Protein AF-A0A9D1AA38-F1 (afdb_monomer)

InterPro domains:
  IPR004013 PHP domain [PF02811] (18-102)
  IPR016195 Polymerase/histidinol phosphatase-like [SSF89550] (1-226)

Solvent-accessible surface area (backbone atoms only — not comparable to full-atom values): 13319 Å² total; per-residue (Å²): 63,35,29,26,63,27,26,37,67,50,76,46,52,88,44,82,79,50,70,70,50,30,50,53,39,51,51,39,35,42,74,54,64,37,42,30,36,22,40,29,41,49,62,61,23,51,58,54,66,55,55,53,54,51,52,60,74,67,32,48,81,43,82,43,22,40,30,38,89,89,60,37,32,35,36,32,30,28,27,37,68,31,55,62,30,42,38,35,32,37,38,28,38,60,67,56,40,50,50,52,44,59,74,42,55,90,32,53,50,92,96,43,35,48,44,60,79,60,47,48,62,60,51,69,75,47,95,49,48,36,27,36,34,44,43,80,43,90,76,28,39,54,84,73,47,58,66,78,56,56,61,63,41,59,30,36,35,51,30,29,56,54,37,39,75,39,47,67,64,45,49,54,54,51,52,49,51,20,62,76,62,74,28,41,70,45,18,11,26,68,30,45,40,52,64,20,47,56,27,18,22,25,36,28,88,58,81,72,45,39,68,72,60,47,48,53,38,45,75,69,59,54,58,44,72,49,68,41,94,56,18,42,58,26,42,52,47,24,53,51,49,53,52,51,41,52,48,35,41,76,75,74,43,67,45,56,55,73,72,77,102

Secondary structure (DSSP, 8-state):
-EEEEEE-SSS-TTSPP-HHHHHHHHHHHHHTT-SEEEE--BTTSTTHHHHHHHHHHHSEEETTEEE-TT--EEEEEEEEE-TTSSEEEEEE-HHHHHHHHHHTGGG-STT-PPPHHHHHHHHTTTT-EEEEESTT-TT--GGGS-HHHHTT-SEEEEEHHHHHH-HHHHHHHHHHHHHHHT--EEEE--BSSGGGTTSEEEEESS---SHHHHHHHHHTT-EEEEE-TTHHHHHHHHHHHHHHHHHHHHTT--HHHHHH-

Organism: NCBI:txid2840727

Mean predicted aligned error: 2.47 Å

Structure (mmCIF, N/CA/C/O backbone):
data_AF-A0A9D1AA38-F1
#
_entry.id   AF-A0A9D1AA38-F1
#
loop_
_atom_site.group_PDB
_atom_site.id
_atom_site.type_symbol
_atom_site.label_atom_id
_atom_site.label_alt_id
_atom_site.label_comp_id
_atom_site.label_asym_id
_atom_site.label_entity_id
_atom_site.label_seq_id
_atom_site.pdbx_PDB_ins_code
_atom_site.Cartn_x
_atom_site.Cartn_y
_atom_site.Cartn_z
_atom_site.occupancy
_atom_site.B_iso_or_equiv
_atom_site.auth_seq_id
_atom_site.auth_comp_id
_atom_site.auth_asym_id
_atom_site.auth_atom_id
_atom_site.pdbx_PDB_model_num
ATOM 1 N N . MET A 1 1 ? -0.734 9.941 14.296 1.00 97.75 1 MET A N 1
ATOM 2 C CA . MET A 1 1 ? -0.117 9.107 13.251 1.00 97.75 1 MET A CA 1
ATOM 3 C C . MET A 1 1 ? -0.957 9.174 11.990 1.00 97.75 1 MET A C 1
ATOM 5 O O . MET A 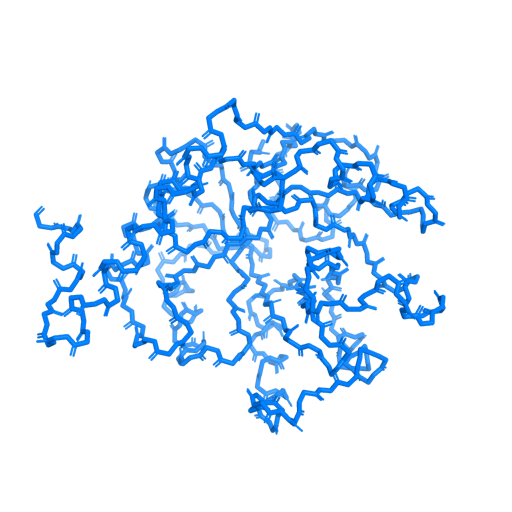1 1 ? -2.061 8.640 11.972 1.00 97.75 1 MET A O 1
ATOM 9 N N . LYS A 1 2 ? -0.450 9.843 10.958 1.00 98.75 2 LYS A N 1
ATOM 10 C CA . LYS A 1 2 ? -1.012 9.856 9.605 1.00 98.75 2 LYS A CA 1
ATOM 11 C C . LYS A 1 2 ? -0.457 8.671 8.823 1.00 98.75 2 LYS A C 1
ATOM 13 O O . LYS A 1 2 ? 0.746 8.617 8.573 1.00 98.75 2 LYS A O 1
ATOM 18 N N . LEU A 1 3 ? -1.330 7.728 8.497 1.00 98.81 3 LEU A N 1
ATOM 19 C CA . LEU A 1 3 ? -1.004 6.468 7.844 1.00 98.81 3 LEU A CA 1
ATOM 20 C C . LEU A 1 3 ? -1.715 6.373 6.494 1.00 98.81 3 LEU A C 1
ATOM 22 O O . LEU A 1 3 ? -2.939 6.483 6.423 1.00 98.81 3 LEU A O 1
ATOM 26 N N . ASP A 1 4 ? -0.947 6.131 5.439 1.00 98.81 4 ASP A N 1
ATOM 27 C CA . ASP A 1 4 ? -1.470 5.743 4.131 1.00 98.81 4 ASP A CA 1
ATOM 28 C C . ASP A 1 4 ? -1.529 4.210 4.030 1.00 98.81 4 ASP A C 1
ATOM 30 O O . ASP A 1 4 ? -0.496 3.546 4.084 1.00 98.81 4 ASP A O 1
ATOM 34 N N . PHE A 1 5 ? -2.730 3.636 3.930 1.00 98.75 5 PHE A N 1
ATOM 35 C CA . PHE A 1 5 ? -2.939 2.183 4.008 1.00 98.75 5 PHE A CA 1
ATOM 36 C C . PHE A 1 5 ? -2.658 1.408 2.720 1.00 98.75 5 PHE A C 1
ATOM 38 O O . PHE A 1 5 ? -2.685 0.177 2.746 1.00 98.75 5 PHE A O 1
ATOM 45 N N . HIS A 1 6 ? -2.411 2.094 1.608 1.00 98.81 6 HIS A N 1
ATOM 46 C CA . HIS A 1 6 ? -2.245 1.436 0.321 1.00 98.81 6 HIS A CA 1
ATOM 47 C C . HIS A 1 6 ? -1.206 2.193 -0.496 1.00 98.81 6 HIS A C 1
ATOM 49 O O . HIS A 1 6 ? -1.496 3.236 -1.076 1.00 98.81 6 HIS A O 1
ATOM 55 N N . THR A 1 7 ? 0.017 1.675 -0.552 1.00 98.69 7 THR A N 1
ATOM 56 C CA . THR A 1 7 ? 1.115 2.316 -1.283 1.00 98.69 7 THR A CA 1
ATOM 57 C C . THR A 1 7 ? 2.013 1.288 -1.954 1.00 98.69 7 THR A C 1
ATOM 59 O O . THR A 1 7 ? 2.065 0.129 -1.545 1.00 98.69 7 THR A O 1
ATOM 62 N N . HIS A 1 8 ? 2.755 1.734 -2.962 1.00 98.56 8 HIS A N 1
ATOM 63 C CA . HIS A 1 8 ? 3.742 0.936 -3.683 1.00 98.56 8 HIS A CA 1
ATOM 64 C C . HIS A 1 8 ? 5.095 1.649 -3.632 1.00 98.56 8 HIS A C 1
ATOM 66 O O . HIS A 1 8 ? 5.166 2.865 -3.782 1.00 98.56 8 HIS A O 1
ATOM 72 N N . GLY A 1 9 ? 6.166 0.896 -3.410 1.00 97.12 9 GLY A N 1
ATOM 73 C CA . GLY A 1 9 ? 7.562 1.33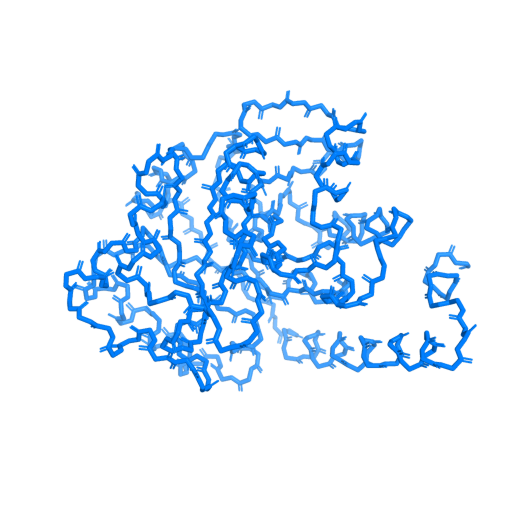5 -3.402 1.00 97.12 9 GLY A CA 1
ATOM 74 C C . GLY A 1 9 ? 8.208 1.329 -4.790 1.00 97.12 9 GLY A C 1
ATOM 75 O O . GLY A 1 9 ? 9.282 1.906 -4.972 1.00 97.12 9 GLY A O 1
ATOM 76 N N . LYS A 1 10 ? 7.566 0.703 -5.783 1.00 97.56 10 LYS A N 1
ATOM 77 C CA . LYS A 1 10 ? 8.003 0.654 -7.180 1.00 97.56 10 LYS A CA 1
ATOM 78 C C . LYS A 1 10 ? 7.104 1.479 -8.096 1.00 97.56 10 LYS A C 1
ATOM 80 O O . LYS A 1 10 ? 5.883 1.502 -7.971 1.00 97.56 10 LYS A O 1
ATOM 85 N N . LEU A 1 11 ? 7.708 2.059 -9.134 1.00 96.62 11 LEU A N 1
ATOM 86 C CA . LEU A 1 11 ? 6.975 2.815 -10.153 1.00 96.62 11 LEU A CA 1
ATOM 87 C C . LEU A 1 11 ? 5.953 1.938 -10.908 1.00 96.62 11 LEU A C 1
ATOM 89 O O . LEU A 1 11 ? 4.858 2.396 -11.250 1.00 96.62 11 LEU A O 1
ATOM 93 N N . ALA A 1 12 ? 6.295 0.677 -11.200 1.00 95.56 12 ALA A N 1
ATOM 94 C CA . ALA A 1 12 ? 5.400 -0.281 -11.850 1.00 95.56 12 ALA A CA 1
ATOM 95 C C . ALA A 1 12 ? 5.819 -1.744 -11.619 1.00 95.56 12 ALA A C 1
ATOM 97 O O . ALA A 1 12 ? 7.010 -2.041 -11.519 1.00 95.56 12 ALA A O 1
ATOM 98 N N . LYS A 1 13 ? 4.838 -2.666 -11.673 1.00 93.06 13 LYS A N 1
ATOM 99 C CA . LYS A 1 13 ? 5.021 -4.116 -11.445 1.00 93.06 13 LYS A CA 1
ATOM 100 C C . LYS A 1 13 ? 6.203 -4.725 -12.220 1.00 93.06 13 LYS A C 1
ATOM 102 O O . LYS A 1 13 ? 6.988 -5.493 -11.671 1.00 93.06 13 LYS A O 1
ATOM 107 N N . LYS A 1 14 ? 6.325 -4.389 -13.510 1.00 94.19 14 LYS A N 1
ATOM 108 C CA . LYS A 1 14 ? 7.289 -4.996 -14.450 1.00 94.19 14 LYS A CA 1
ATOM 109 C C . LYS A 1 14 ? 8.593 -4.206 -14.631 1.00 94.19 14 LYS A C 1
ATOM 111 O O . LYS A 1 14 ? 9.404 -4.593 -15.462 1.00 94.19 14 LYS A O 1
ATOM 116 N N . LEU A 1 15 ? 8.800 -3.121 -13.883 1.00 95.44 15 LEU A N 1
ATOM 117 C CA . LEU A 1 15 ? 10.101 -2.450 -13.853 1.00 95.44 15 LEU A CA 1
ATOM 118 C C . LEU A 1 15 ? 11.030 -3.143 -12.846 1.00 95.44 15 LEU A C 1
ATOM 120 O O . LEU A 1 15 ? 10.525 -3.659 -11.838 1.00 95.44 15 LEU A O 1
ATOM 124 N N . PRO A 1 16 ? 12.355 -3.156 -13.087 1.00 95.88 16 PRO A N 1
ATOM 125 C CA . PRO A 1 16 ? 13.325 -3.587 -12.090 1.00 95.88 16 PRO A CA 1
ATOM 126 C C . PRO A 1 16 ? 13.193 -2.783 -10.795 1.00 95.88 16 PRO A C 1
ATOM 128 O O . PRO A 1 16 ? 12.772 -1.622 -10.803 1.00 95.88 16 PRO A O 1
ATOM 131 N N . PHE A 1 17 ? 13.540 -3.403 -9.674 1.00 97.62 17 PHE A N 1
ATOM 132 C CA . PHE A 1 17 ? 13.643 -2.703 -8.403 1.00 97.62 17 PHE A CA 1
ATOM 133 C C . PHE A 1 17 ? 14.780 -1.667 -8.453 1.00 97.62 17 PHE A C 1
ATOM 135 O O . PHE A 1 17 ? 15.855 -1.933 -8.988 1.00 97.62 17 PHE A O 1
ATOM 142 N N . SER A 1 18 ? 14.524 -0.477 -7.907 1.00 97.62 18 SER A N 1
ATOM 143 C CA . SER A 1 18 ? 15.493 0.609 -7.793 1.00 97.62 18 SER A CA 1
ATOM 144 C C . SER A 1 18 ? 15.454 1.162 -6.375 1.00 97.62 18 SER A C 1
ATOM 146 O O . SER A 1 18 ? 14.488 1.818 -5.988 1.00 97.62 18 SER A O 1
ATOM 148 N N . GLU A 1 19 ? 16.528 0.918 -5.628 1.00 97.69 19 GLU A N 1
ATOM 149 C CA . GLU A 1 19 ? 16.714 1.423 -4.265 1.00 97.69 19 GLU A CA 1
ATOM 150 C C . GLU A 1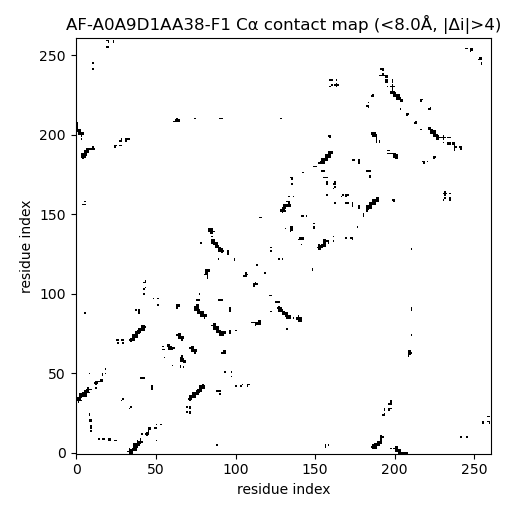 19 ? 16.582 2.950 -4.215 1.00 97.69 19 GLU A C 1
ATOM 152 O O . GLU A 1 19 ? 15.787 3.480 -3.447 1.00 97.69 19 GLU A O 1
ATOM 157 N N . ALA A 1 20 ? 17.279 3.656 -5.114 1.00 97.50 20 ALA A N 1
ATOM 158 C CA . ALA A 1 20 ? 17.251 5.116 -5.193 1.00 97.50 20 ALA A CA 1
ATOM 159 C C . ALA A 1 20 ? 15.843 5.675 -5.459 1.00 97.50 20 ALA A C 1
ATOM 161 O O . ALA A 1 20 ? 15.473 6.707 -4.902 1.00 97.50 20 ALA A O 1
ATOM 162 N N . TYR A 1 21 ? 15.041 4.993 -6.284 1.00 97.75 21 TYR A N 1
ATOM 163 C CA . TYR A 1 21 ? 13.658 5.395 -6.522 1.00 97.75 21 TYR A CA 1
ATOM 164 C C . TYR A 1 21 ? 12.790 5.223 -5.273 1.00 97.75 21 TYR A C 1
ATOM 166 O O . TYR A 1 21 ? 12.047 6.137 -4.924 1.00 97.75 21 TYR A O 1
ATOM 174 N N . THR A 1 22 ? 12.871 4.067 -4.609 1.00 97.94 22 THR A N 1
ATOM 175 C CA . THR A 1 22 ? 12.099 3.792 -3.389 1.00 97.94 22 THR A CA 1
ATOM 176 C C . THR A 1 22 ? 12.491 4.739 -2.258 1.00 97.94 22 THR A C 1
ATOM 178 O O . THR A 1 22 ? 11.614 5.264 -1.577 1.00 97.94 22 THR A O 1
ATOM 181 N N . ASP A 1 23 ? 13.782 5.024 -2.108 1.00 97.94 23 ASP A N 1
ATOM 182 C CA . ASP A 1 23 ? 14.293 5.988 -1.134 1.00 97.94 23 ASP A CA 1
ATOM 183 C C . ASP A 1 23 ? 13.730 7.378 -1.369 1.00 97.94 23 ASP A C 1
ATOM 185 O O . ASP A 1 23 ? 13.120 7.961 -0.475 1.00 97.94 23 ASP A O 1
ATOM 189 N N . TRP A 1 24 ? 13.874 7.882 -2.595 1.00 97.88 24 TRP A N 1
ATOM 190 C CA . TRP A 1 24 ? 13.299 9.162 -2.983 1.00 97.88 24 TRP A CA 1
ATOM 191 C C . TRP A 1 24 ? 11.789 9.193 -2.722 1.00 97.88 24 TRP A C 1
ATOM 193 O O . TRP A 1 24 ? 11.282 10.138 -2.123 1.00 97.88 24 TRP A O 1
ATOM 203 N N . LEU A 1 25 ? 11.070 8.137 -3.108 1.00 98.19 25 LEU A N 1
ATOM 204 C CA . LEU A 1 25 ? 9.625 8.049 -2.946 1.00 98.19 25 LEU A CA 1
ATOM 205 C C . LEU A 1 25 ? 9.209 8.128 -1.466 1.00 98.19 25 LEU A C 1
ATOM 207 O O . LEU A 1 25 ? 8.263 8.837 -1.128 1.00 98.19 25 LEU A O 1
ATOM 211 N N . PHE A 1 26 ? 9.923 7.440 -0.577 1.00 98.38 26 PHE A N 1
ATOM 212 C CA . PHE A 1 26 ? 9.628 7.430 0.856 1.00 98.38 26 PHE A CA 1
ATOM 213 C C . PHE A 1 26 ? 10.029 8.735 1.555 1.00 98.38 26 PHE A C 1
ATOM 215 O O . PHE A 1 26 ? 9.302 9.202 2.436 1.00 98.38 26 PHE A O 1
ATOM 222 N N . GLU A 1 27 ? 11.097 9.398 1.114 1.00 97.88 27 GLU A N 1
ATOM 223 C CA . GLU A 1 27 ? 11.395 10.762 1.563 1.00 97.88 27 GLU A CA 1
ATOM 224 C C . GLU A 1 27 ? 10.281 11.741 1.168 1.00 97.88 27 GLU A C 1
ATOM 226 O O . GLU A 1 27 ? 9.856 12.568 1.979 1.00 97.88 27 GLU A O 1
ATOM 231 N N . GLU A 1 28 ? 9.735 11.620 -0.044 1.00 98.19 28 GLU A N 1
ATOM 232 C CA . GLU A 1 28 ? 8.590 12.431 -0.463 1.00 98.19 28 GLU A CA 1
ATOM 233 C C . GLU A 1 28 ? 7.318 12.112 0.337 1.00 98.19 28 GLU A C 1
ATOM 235 O O . GLU A 1 28 ? 6.571 13.030 0.679 1.00 98.19 28 GLU A O 1
ATOM 240 N N . ALA A 1 29 ? 7.093 10.852 0.730 1.00 98.44 29 ALA A N 1
ATOM 241 C CA . ALA A 1 29 ? 6.002 10.493 1.641 1.00 98.44 29 ALA A CA 1
ATOM 242 C C . ALA A 1 29 ? 6.122 11.238 2.983 1.00 98.44 29 ALA A C 1
ATOM 244 O O . ALA A 1 29 ? 5.136 11.780 3.497 1.00 98.44 29 ALA A O 1
ATOM 245 N N . LYS A 1 30 ? 7.342 11.328 3.531 1.00 98.06 30 LYS A N 1
ATOM 246 C CA . LYS A 1 30 ? 7.606 12.066 4.772 1.00 98.06 30 LYS A CA 1
ATOM 247 C C . LYS A 1 30 ? 7.397 13.571 4.593 1.00 98.06 30 LYS A C 1
ATOM 249 O O . LYS A 1 30 ? 6.758 14.199 5.439 1.00 98.06 30 LYS A O 1
ATOM 254 N N . LYS A 1 31 ? 7.853 14.150 3.475 1.00 97.38 31 LYS A N 1
ATOM 255 C CA . LYS A 1 31 ? 7.624 15.570 3.125 1.00 97.38 31 LYS A CA 1
ATOM 256 C C . LYS A 1 31 ? 6.146 15.898 2.906 1.00 97.38 31 LYS A C 1
ATOM 258 O O . LYS A 1 31 ? 5.718 16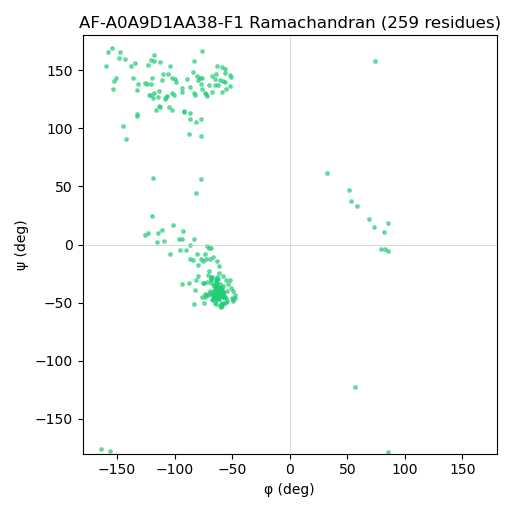.996 3.254 1.00 97.38 31 LYS A O 1
ATOM 263 N N . ALA A 1 32 ? 5.356 14.945 2.411 1.00 97.06 32 ALA A N 1
ATOM 264 C CA . ALA A 1 32 ? 3.899 15.051 2.323 1.00 97.06 32 ALA A CA 1
ATOM 265 C C . ALA A 1 32 ? 3.203 15.000 3.702 1.00 97.06 32 ALA A C 1
ATOM 267 O O . ALA A 1 32 ? 1.985 15.155 3.798 1.00 97.06 32 ALA A O 1
ATOM 268 N N . GLY A 1 33 ? 3.966 14.816 4.786 1.00 97.81 33 GLY A N 1
ATOM 269 C CA . GLY A 1 33 ? 3.479 14.845 6.160 1.00 97.81 33 GLY A CA 1
ATOM 270 C C . GLY A 1 33 ? 2.913 13.515 6.648 1.00 97.81 33 GLY A C 1
ATOM 271 O O . GLY A 1 33 ? 2.160 13.522 7.623 1.00 97.81 33 GLY A O 1
ATOM 272 N N . LEU A 1 34 ? 3.231 12.395 5.989 1.00 98.62 34 LEU A N 1
ATOM 273 C CA . LEU A 1 34 ? 2.882 11.065 6.483 1.00 98.62 34 LEU A CA 1
ATOM 274 C C . LEU A 1 34 ? 3.828 10.643 7.613 1.00 98.62 34 LEU A C 1
ATOM 276 O O . LEU A 1 34 ? 5.043 10.834 7.553 1.00 98.62 34 LEU A O 1
ATOM 280 N N . ASP A 1 35 ? 3.264 10.030 8.649 1.00 98.75 35 ASP A N 1
ATOM 281 C CA . ASP A 1 35 ? 4.041 9.405 9.720 1.00 98.75 35 ASP A CA 1
ATOM 282 C C . ASP A 1 35 ? 4.389 7.958 9.366 1.00 98.75 35 ASP A C 1
ATOM 284 O O . ASP A 1 35 ? 5.451 7.456 9.742 1.00 98.75 35 ASP A O 1
ATOM 288 N N . ALA A 1 36 ? 3.485 7.296 8.642 1.00 98.81 36 ALA A N 1
ATOM 289 C CA . ALA A 1 36 ? 3.602 5.903 8.267 1.00 98.81 36 ALA A CA 1
ATOM 290 C C . ALA A 1 36 ? 2.948 5.610 6.906 1.00 98.81 36 ALA A C 1
ATOM 292 O O . ALA A 1 36 ? 2.071 6.347 6.450 1.00 98.81 36 ALA A O 1
ATOM 293 N N . LEU A 1 37 ? 3.335 4.493 6.295 1.00 98.75 37 LEU A N 1
ATOM 294 C CA . LEU A 1 37 ? 2.658 3.896 5.145 1.00 98.75 37 LEU A CA 1
ATOM 295 C C . LEU A 1 37 ? 2.564 2.372 5.289 1.00 98.75 37 LEU A C 1
ATOM 297 O O . LEU A 1 37 ? 3.394 1.751 5.956 1.00 98.75 37 LEU A O 1
ATOM 301 N N . CYS A 1 38 ? 1.560 1.771 4.662 1.00 98.88 38 CYS A N 1
ATOM 302 C CA . CYS A 1 38 ? 1.531 0.346 4.365 1.00 98.88 38 CYS A CA 1
ATOM 303 C C . CYS A 1 38 ? 2.119 0.149 2.970 1.00 98.88 38 CYS A C 1
ATOM 305 O O . CYS A 1 38 ? 1.544 0.607 1.979 1.00 98.88 38 CYS A O 1
ATOM 307 N N . LEU A 1 39 ? 3.266 -0.521 2.892 1.00 98.81 39 LEU A N 1
ATOM 308 C CA . LEU A 1 39 ? 3.849 -0.926 1.622 1.00 98.81 39 LEU A CA 1
ATOM 309 C C . LEU A 1 39 ? 3.153 -2.209 1.181 1.00 98.81 39 LEU A C 1
ATOM 311 O O . LEU A 1 39 ? 3.403 -3.261 1.760 1.00 98.81 39 LEU A O 1
ATOM 315 N N . THR A 1 40 ? 2.272 -2.104 0.195 1.00 98.69 40 THR A N 1
ATOM 316 C CA . THR A 1 40 ? 1.414 -3.181 -0.308 1.00 98.69 40 THR A CA 1
ATOM 317 C C . THR A 1 40 ? 1.735 -3.451 -1.769 1.00 98.69 40 THR A C 1
ATOM 319 O O . THR A 1 40 ? 0.869 -3.344 -2.632 1.00 98.69 40 THR A O 1
ATOM 322 N N . GLU A 1 41 ? 2.999 -3.773 -2.049 1.00 98.50 41 GLU A N 1
ATOM 323 C CA . GLU A 1 41 ? 3.434 -4.114 -3.403 1.00 98.50 41 GLU A CA 1
ATOM 324 C C . GLU A 1 41 ? 2.553 -5.207 -4.007 1.00 98.50 41 GLU A C 1
ATOM 326 O O . GLU A 1 41 ? 2.110 -6.139 -3.326 1.00 98.50 41 GLU A O 1
ATOM 331 N N . HIS A 1 42 ? 2.343 -5.124 -5.317 1.00 98.44 42 HIS A N 1
ATOM 332 C CA . HIS A 1 42 ? 1.641 -6.175 -6.032 1.00 98.44 42 HIS A CA 1
ATOM 333 C C . HIS A 1 42 ? 2.371 -7.515 -5.881 1.00 98.44 42 HIS A C 1
ATOM 335 O O . HIS A 1 42 ? 3.569 -7.604 -6.153 1.00 98.44 42 HIS A O 1
ATOM 341 N N . PHE A 1 43 ? 1.650 -8.582 -5.536 1.00 98.38 43 PHE A N 1
ATOM 342 C CA . PHE A 1 43 ? 2.245 -9.894 -5.260 1.00 98.38 43 PHE A CA 1
ATOM 343 C C . PHE A 1 43 ? 3.062 -10.458 -6.440 1.00 98.38 43 PHE A C 1
ATOM 345 O O . PHE A 1 43 ? 4.021 -11.201 -6.242 1.00 98.38 43 PHE A O 1
ATOM 352 N N . ASN A 1 44 ? 2.715 -10.064 -7.669 1.00 97.81 44 ASN A N 1
ATOM 353 C CA . ASN A 1 44 ? 3.366 -10.445 -8.923 1.00 97.81 44 ASN A CA 1
ATOM 354 C C . ASN A 1 44 ? 4.313 -9.370 -9.496 1.00 97.81 44 ASN A C 1
ATOM 356 O O . ASN A 1 44 ? 4.671 -9.411 -10.681 1.00 97.81 44 ASN A O 1
ATOM 360 N N . THR A 1 45 ? 4.713 -8.388 -8.682 1.00 97.75 45 THR A N 1
ATOM 361 C CA . THR A 1 45 ? 5.772 -7.433 -9.031 1.00 97.75 45 THR A CA 1
ATOM 362 C C . THR A 1 45 ? 7.106 -8.173 -9.174 1.00 97.75 45 THR A C 1
ATOM 364 O O . THR A 1 45 ? 7.408 -9.105 -8.425 1.00 97.75 45 THR A O 1
ATOM 367 N N . LEU A 1 46 ? 7.930 -7.765 -10.141 1.00 97.00 46 LEU A N 1
ATOM 368 C CA . LEU A 1 46 ? 9.299 -8.273 -10.235 1.00 97.00 46 LEU A CA 1
ATOM 369 C C . LEU A 1 46 ? 10.060 -7.918 -8.959 1.00 97.00 46 LEU A C 1
ATOM 371 O O . LEU A 1 46 ? 9.913 -6.802 -8.464 1.00 97.00 46 LEU A O 1
ATOM 375 N N . GLN A 1 47 ? 10.911 -8.822 -8.475 1.00 98.19 47 GLN A N 1
ATOM 376 C CA . GLN A 1 47 ? 11.802 -8.532 -7.346 1.00 98.19 47 GLN A CA 1
ATOM 377 C C . GLN A 1 47 ? 11.054 -8.115 -6.063 1.00 98.19 47 GLN A C 1
ATOM 379 O O . GLN A 1 47 ? 11.560 -7.307 -5.291 1.00 98.19 47 GLN A O 1
ATOM 384 N N . PHE A 1 48 ? 9.850 -8.663 -5.831 1.00 98.62 48 PHE A N 1
ATOM 385 C CA . PHE A 1 48 ? 9.061 -8.419 -4.612 1.00 98.62 48 PHE A CA 1
ATOM 386 C C . PHE A 1 48 ? 9.905 -8.605 -3.342 1.00 98.62 48 PHE A C 1
ATOM 388 O O . PHE A 1 48 ? 9.933 -7.744 -2.467 1.00 98.62 48 PHE A O 1
ATOM 395 N N . GLU A 1 49 ? 10.638 -9.718 -3.268 1.00 98.12 49 GLU A N 1
ATOM 396 C CA . GLU A 1 49 ? 11.478 -10.041 -2.118 1.00 98.12 49 GLU A CA 1
ATOM 397 C C . GLU A 1 49 ? 12.654 -9.064 -1.949 1.00 98.12 49 GLU A C 1
ATOM 399 O O . GLU A 1 49 ? 12.991 -8.709 -0.820 1.00 98.12 49 GLU A O 1
ATOM 404 N N . ASP A 1 50 ? 13.245 -8.579 -3.046 1.00 98.56 50 ASP A N 1
ATOM 405 C CA . ASP A 1 50 ? 14.372 -7.642 -2.984 1.00 98.56 50 ASP A CA 1
ATOM 406 C C . ASP A 1 50 ? 13.957 -6.307 -2.349 1.00 98.56 50 ASP A C 1
ATOM 408 O O . ASP A 1 50 ? 14.730 -5.743 -1.576 1.00 98.56 50 ASP A O 1
ATOM 412 N N . VAL A 1 51 ? 12.720 -5.843 -2.590 1.00 98.44 51 VAL A N 1
ATOM 413 C CA . VAL A 1 51 ? 12.169 -4.633 -1.952 1.00 98.44 51 VAL A CA 1
ATOM 414 C C . VAL A 1 51 ? 12.172 -4.781 -0.427 1.00 98.44 51 VAL A C 1
ATOM 416 O O . VAL A 1 51 ? 12.697 -3.919 0.279 1.00 98.44 51 VAL A O 1
ATOM 419 N N . TYR A 1 52 ? 11.626 -5.879 0.104 1.00 98.38 52 TYR A N 1
ATOM 420 C CA . TYR A 1 52 ? 11.581 -6.095 1.555 1.00 98.38 52 TYR A CA 1
ATOM 421 C C . TYR A 1 52 ? 12.958 -6.369 2.149 1.00 98.38 52 TYR A C 1
ATOM 423 O O . TYR A 1 52 ? 13.273 -5.799 3.192 1.00 98.38 52 TYR A O 1
ATOM 431 N N . ARG A 1 53 ? 13.804 -7.175 1.492 1.00 98.25 53 ARG A N 1
ATOM 432 C CA . ARG A 1 53 ? 15.185 -7.412 1.945 1.00 98.25 53 ARG A CA 1
ATOM 433 C C . ARG A 1 53 ? 15.960 -6.102 2.064 1.00 98.25 53 ARG A C 1
ATOM 435 O O . ARG A 1 53 ? 16.620 -5.878 3.078 1.00 98.25 53 ARG A O 1
ATOM 442 N N . TYR A 1 54 ? 15.837 -5.228 1.065 1.00 98.62 54 TYR A N 1
ATOM 443 C CA . TYR A 1 54 ? 16.448 -3.906 1.082 1.00 98.62 54 TYR A CA 1
ATOM 444 C C . TYR A 1 54 ? 15.959 -3.073 2.272 1.00 98.62 54 TYR A C 1
ATOM 446 O O . TYR A 1 54 ? 16.765 -2.608 3.079 1.00 98.62 54 TYR A O 1
ATOM 454 N N . LEU A 1 55 ? 14.638 -2.941 2.435 1.00 98.44 55 LEU A N 1
ATOM 455 C CA . LEU A 1 55 ? 14.053 -2.144 3.515 1.00 98.44 55 LEU A CA 1
ATOM 456 C C . LEU A 1 55 ? 14.405 -2.690 4.899 1.00 98.44 55 LEU A C 1
ATOM 458 O O . LEU A 1 55 ? 14.731 -1.912 5.793 1.00 98.44 55 LEU A O 1
ATOM 462 N N . MET A 1 56 ? 14.396 -4.010 5.087 1.00 98.31 56 MET A N 1
ATOM 463 C CA . MET A 1 56 ? 14.808 -4.646 6.341 1.00 98.31 56 MET A CA 1
ATOM 464 C C . MET A 1 56 ? 16.286 -4.389 6.659 1.00 98.31 56 MET A C 1
ATOM 466 O O . MET A 1 56 ? 16.625 -4.193 7.821 1.00 98.31 56 MET A O 1
ATOM 470 N N . GLY A 1 57 ? 17.159 -4.347 5.647 1.00 98.06 57 GLY A N 1
ATOM 471 C CA . GLY A 1 57 ? 18.592 -4.097 5.826 1.00 98.06 57 GLY A CA 1
ATOM 472 C C . GLY A 1 57 ? 18.944 -2.661 6.230 1.00 98.06 57 GLY A C 1
ATOM 473 O O . GLY A 1 57 ? 19.969 -2.449 6.876 1.00 98.06 57 GLY A O 1
ATOM 474 N N . LYS A 1 58 ? 18.105 -1.679 5.880 1.00 96.88 58 LYS A N 1
ATOM 475 C CA . LYS A 1 58 ? 18.370 -0.247 6.126 1.00 96.88 58 LYS A CA 1
ATOM 476 C C . LYS A 1 58 ? 17.496 0.407 7.197 1.00 96.88 58 LYS A C 1
ATOM 478 O O . LYS A 1 58 ? 17.568 1.619 7.388 1.00 96.88 58 LYS A O 1
ATOM 483 N N . SER A 1 59 ? 16.630 -0.359 7.847 1.00 98.25 59 SER A N 1
ATOM 484 C CA . SER A 1 59 ? 15.662 0.154 8.817 1.00 98.25 59 SER A CA 1
ATOM 485 C C . SER A 1 59 ? 15.889 -0.426 10.206 1.00 98.25 59 SER A C 1
ATOM 487 O O . SER A 1 59 ? 16.555 -1.445 10.392 1.00 98.25 59 SER A O 1
ATOM 489 N N . ARG A 1 60 ? 15.305 0.226 11.214 1.00 98.31 60 ARG A N 1
ATOM 490 C CA . ARG A 1 60 ? 15.177 -0.340 12.557 1.00 98.31 60 ARG A CA 1
ATOM 491 C C . ARG A 1 60 ? 13.826 -1.037 12.682 1.00 98.31 60 ARG A C 1
ATOM 493 O O . ARG A 1 60 ? 12.794 -0.439 12.391 1.00 98.31 60 ARG A O 1
ATOM 500 N N . ARG A 1 61 ? 13.818 -2.268 13.191 1.00 98.19 61 ARG A N 1
ATOM 501 C CA . ARG A 1 61 ? 12.579 -2.966 13.562 1.00 98.19 61 ARG A CA 1
ATOM 502 C C . ARG A 1 61 ? 11.975 -2.345 14.827 1.00 98.19 61 ARG A C 1
ATOM 504 O O . ARG A 1 61 ? 12.647 -2.263 15.853 1.00 98.19 61 ARG A O 1
ATOM 511 N N . GLU A 1 62 ? 10.700 -1.973 14.774 1.00 98.25 62 GLU A N 1
ATOM 512 C CA . GLU A 1 62 ? 9.894 -1.581 15.935 1.00 98.25 62 GLU A CA 1
ATOM 513 C C . GLU A 1 62 ? 8.544 -2.292 15.892 1.00 98.25 62 GLU A C 1
ATOM 515 O O . GLU A 1 62 ? 7.720 -2.024 15.016 1.00 98.25 62 GLU A O 1
ATOM 520 N N . GLY A 1 63 ? 8.315 -3.209 16.837 1.00 97.81 63 GLY A N 1
ATOM 521 C CA . GLY A 1 63 ? 7.147 -4.087 16.795 1.00 97.81 63 GLY A CA 1
ATOM 522 C C . GLY A 1 63 ? 7.096 -4.879 15.484 1.00 97.81 63 GLY A C 1
ATOM 523 O O . GLY A 1 63 ? 8.056 -5.564 15.124 1.00 97.81 63 GLY A O 1
ATOM 524 N N . ASP A 1 64 ? 5.994 -4.731 14.758 1.00 98.38 64 ASP A N 1
ATOM 525 C CA . ASP A 1 64 ? 5.735 -5.390 13.474 1.00 98.38 64 ASP A CA 1
ATOM 526 C C . ASP A 1 64 ? 6.154 -4.515 12.277 1.00 98.38 64 ASP A C 1
ATOM 528 O O . ASP A 1 64 ? 5.910 -4.873 11.128 1.00 98.38 64 ASP A O 1
ATOM 532 N N . THR A 1 65 ? 6.775 -3.358 12.532 1.00 98.62 65 THR A N 1
ATOM 533 C CA . THR A 1 65 ? 7.061 -2.332 11.517 1.00 98.62 65 THR A CA 1
ATOM 534 C C . THR A 1 65 ? 8.547 -2.072 11.319 1.00 98.62 65 THR A C 1
ATOM 536 O O . THR A 1 65 ? 9.372 -2.322 12.200 1.00 98.62 65 THR A O 1
ATOM 539 N N . LEU A 1 66 ? 8.881 -1.525 10.153 1.00 98.75 66 LEU A N 1
ATOM 540 C CA . LEU A 1 66 ? 10.216 -1.050 9.803 1.00 98.75 66 LEU A CA 1
ATOM 541 C C . LEU A 1 66 ? 10.247 0.478 9.903 1.00 98.75 66 LEU A C 1
ATOM 543 O O . LEU A 1 66 ? 9.379 1.145 9.349 1.00 98.75 66 LEU A O 1
ATOM 547 N N . VAL A 1 67 ? 11.229 1.051 10.595 1.00 98.75 67 VAL A N 1
ATOM 548 C CA . VAL A 1 67 ? 11.389 2.507 10.733 1.00 98.75 67 VAL A CA 1
ATOM 549 C C . VAL A 1 67 ? 12.646 2.948 9.994 1.00 98.75 67 VAL A C 1
ATOM 551 O O . VAL A 1 67 ? 13.751 2.510 10.321 1.00 98.75 67 VAL A O 1
ATOM 554 N N . LEU A 1 68 ? 12.464 3.795 8.982 1.00 98.44 68 LEU A N 1
ATOM 555 C CA . LEU A 1 68 ? 13.546 4.344 8.162 1.00 98.44 68 LEU A CA 1
ATOM 556 C C . LEU A 1 68 ? 14.309 5.443 8.913 1.00 98.44 68 LEU A C 1
ATOM 558 O O . LEU A 1 68 ? 13.830 5.973 9.916 1.00 98.44 68 LEU A O 1
ATOM 562 N N . GLU A 1 69 ? 15.477 5.828 8.400 1.00 97.06 69 GLU A N 1
ATOM 563 C CA . GLU A 1 69 ? 16.296 6.903 8.978 1.00 97.06 69 GLU A CA 1
ATOM 564 C C . GLU A 1 69 ? 15.546 8.245 9.057 1.00 97.06 69 GLU A C 1
ATOM 566 O O . GLU A 1 69 ? 15.651 8.948 10.060 1.00 97.06 69 GLU A O 1
ATOM 571 N N . SER A 1 70 ? 14.693 8.554 8.074 1.00 96.75 70 SER A N 1
ATOM 572 C CA . SER A 1 70 ? 13.812 9.732 8.092 1.00 96.75 70 SER A CA 1
ATOM 573 C C . SER A 1 70 ? 12.688 9.673 9.133 1.00 96.75 70 SER A C 1
ATOM 575 O O . SER A 1 70 ? 11.906 10.617 9.272 1.00 96.75 70 SER A O 1
ATOM 577 N N . GLY A 1 71 ? 12.567 8.569 9.876 1.00 97.81 71 GLY A N 1
ATOM 578 C CA . GLY A 1 71 ? 11.493 8.334 10.838 1.00 97.81 71 GLY A CA 1
ATOM 579 C C . GLY A 1 71 ? 10.147 8.027 10.180 1.00 97.81 71 GLY A C 1
ATOM 580 O O . GLY A 1 71 ? 9.107 8.131 10.833 1.00 97.81 71 GLY A O 1
ATOM 581 N N . LEU A 1 72 ? 10.122 7.705 8.883 1.00 98.62 72 LEU A N 1
ATOM 582 C CA . LEU A 1 72 ? 8.945 7.122 8.247 1.00 98.62 72 LEU A CA 1
ATOM 583 C C . LEU A 1 72 ? 8.793 5.666 8.703 1.00 98.62 72 LEU A C 1
ATOM 585 O O . LEU A 1 72 ? 9.742 4.882 8.626 1.00 98.62 72 LEU A O 1
ATOM 589 N N . ARG A 1 73 ? 7.595 5.304 9.164 1.00 98.75 73 ARG A N 1
ATOM 590 C CA . ARG A 1 73 ? 7.255 3.927 9.535 1.00 98.75 73 ARG A CA 1
ATOM 591 C C . ARG A 1 73 ? 6.607 3.183 8.372 1.00 98.75 73 ARG A C 1
ATOM 593 O O . ARG A 1 73 ? 5.681 3.683 7.745 1.00 98.75 73 ARG A O 1
ATOM 600 N N . VAL A 1 74 ? 7.050 1.959 8.133 1.00 98.81 74 VAL A N 1
ATOM 601 C CA . VAL A 1 74 ? 6.548 1.076 7.084 1.00 98.81 74 VAL A CA 1
ATOM 602 C C . VAL A 1 74 ? 5.905 -0.146 7.732 1.00 98.81 74 VAL A C 1
ATOM 604 O O . VAL A 1 74 ? 6.574 -0.943 8.395 1.00 98.81 74 VAL A O 1
ATOM 607 N N . PHE A 1 75 ? 4.597 -0.288 7.537 1.00 98.81 75 PHE A N 1
ATOM 608 C CA . PHE A 1 75 ? 3.878 -1.539 7.748 1.00 98.81 75 PHE A CA 1
ATOM 609 C C . PHE A 1 75 ? 4.044 -2.401 6.497 1.00 98.81 75 PHE A C 1
ATOM 611 O O . PHE A 1 75 ? 3.848 -1.918 5.379 1.00 98.81 75 PHE A O 1
ATOM 618 N N . ALA A 1 76 ? 4.428 -3.664 6.673 1.00 98.81 76 ALA A N 1
ATOM 619 C CA . ALA A 1 76 ? 4.550 -4.583 5.553 1.00 98.81 76 ALA A CA 1
ATOM 620 C C . ALA A 1 76 ? 3.173 -5.097 5.123 1.00 98.81 76 ALA A C 1
ATOM 622 O O . ALA A 1 76 ? 2.285 -5.347 5.944 1.00 98.81 76 ALA A O 1
ATOM 623 N N . GLY A 1 77 ? 3.007 -5.266 3.819 1.00 98.75 77 GLY A N 1
ATOM 624 C CA . GLY A 1 77 ? 1.792 -5.791 3.245 1.00 98.75 77 GLY A CA 1
ATOM 625 C C . GLY A 1 77 ? 1.967 -6.260 1.810 1.00 98.75 77 GLY A C 1
ATOM 626 O O . GLY A 1 77 ? 3.055 -6.268 1.258 1.00 98.75 77 GLY A O 1
ATOM 627 N N . MET A 1 78 ? 0.884 -6.680 1.182 1.00 98.75 78 MET A N 1
ATOM 628 C CA . MET A 1 78 ? 0.902 -7.156 -0.197 1.00 98.75 78 MET A CA 1
ATOM 629 C C . MET A 1 78 ? -0.464 -6.922 -0.816 1.00 98.75 78 MET A C 1
ATOM 631 O O . MET A 1 78 ? -1.479 -7.123 -0.153 1.00 98.75 78 MET A O 1
ATOM 635 N N . GLU A 1 79 ? -0.490 -6.508 -2.078 1.00 98.88 79 GLU A N 1
ATOM 636 C CA . GLU A 1 79 ? -1.711 -6.421 -2.872 1.00 98.88 79 GLU A CA 1
ATOM 637 C C . GLU A 1 79 ? -1.779 -7.619 -3.828 1.00 98.88 79 GLU A C 1
ATOM 639 O O . GLU A 1 79 ? -0.936 -7.784 -4.713 1.00 98.88 79 GLU A O 1
ATOM 644 N N . THR A 1 80 ? -2.775 -8.482 -3.645 1.00 98.75 80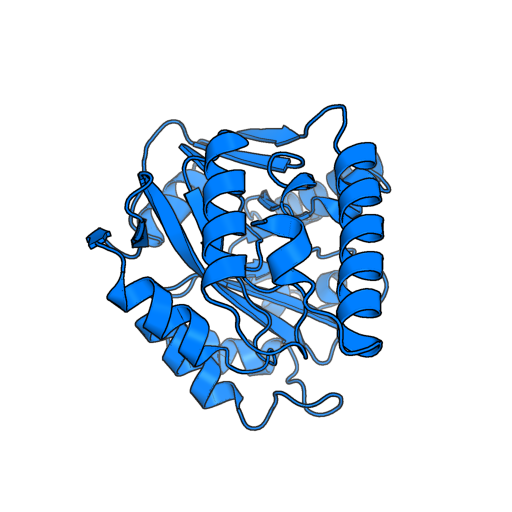 THR A N 1
ATOM 645 C CA . THR A 1 80 ? -2.931 -9.733 -4.402 1.00 98.75 80 THR A CA 1
ATOM 646 C C . THR A 1 80 ? -4.093 -9.622 -5.379 1.00 98.75 80 THR A C 1
ATOM 648 O O . THR A 1 80 ? -5.211 -9.323 -4.963 1.00 98.75 80 THR A O 1
ATOM 651 N N . ASP A 1 81 ? -3.843 -9.877 -6.665 1.00 98.56 81 ASP A N 1
ATOM 652 C CA . ASP A 1 81 ? -4.896 -9.999 -7.676 1.00 98.56 81 ASP A CA 1
ATOM 653 C C . ASP A 1 81 ? -5.708 -11.298 -7.453 1.00 98.56 81 ASP A C 1
ATOM 655 O O . ASP A 1 81 ? -5.125 -12.356 -7.198 1.00 98.56 81 ASP A O 1
ATOM 659 N N . ILE A 1 82 ? -7.043 -11.236 -7.566 1.00 98.38 82 ILE A N 1
ATOM 660 C CA . ILE A 1 82 ? -7.946 -12.395 -7.385 1.00 98.38 82 ILE A CA 1
ATOM 661 C C . ILE A 1 82 ? -8.629 -12.803 -8.699 1.00 98.38 82 ILE A C 1
ATOM 663 O O . ILE A 1 82 ? -8.740 -12.001 -9.628 1.00 98.38 82 ILE A O 1
ATOM 667 N N . ALA A 1 83 ? -9.076 -14.059 -8.801 1.00 97.94 83 ALA A N 1
ATOM 668 C CA . ALA A 1 83 ? -9.697 -14.594 -10.022 1.00 97.94 83 ALA A CA 1
ATOM 669 C C . ALA A 1 83 ? -11.008 -13.886 -10.400 1.00 97.94 83 ALA A C 1
ATOM 671 O O . ALA A 1 83 ? -11.333 -13.775 -11.580 1.00 97.94 83 ALA A O 1
ATOM 672 N N . GLU A 1 84 ? -11.737 -13.396 -9.401 1.00 97.75 84 GLU A N 1
ATOM 673 C CA . GLU A 1 84 ? -12.958 -12.605 -9.541 1.00 97.75 84 GLU A CA 1
ATOM 674 C C . GLU A 1 84 ? -12.679 -11.184 -10.048 1.00 97.75 84 GLU A C 1
ATOM 676 O O . GLU A 1 84 ? -13.607 -10.409 -10.229 1.00 97.75 84 GLU A O 1
ATOM 681 N N . GLY A 1 85 ? -11.417 -10.813 -10.272 1.00 95.19 85 GLY A N 1
ATOM 682 C CA . GLY A 1 85 ? -11.032 -9.433 -10.532 1.00 95.19 85 GLY A CA 1
ATOM 683 C C . GLY A 1 85 ? -11.066 -8.574 -9.265 1.00 95.19 85 GLY A C 1
ATOM 684 O O . GLY A 1 85 ? -11.751 -8.864 -8.284 1.00 95.19 85 GLY A O 1
ATOM 685 N N . GLY A 1 86 ? -10.318 -7.472 -9.288 1.00 95.81 86 GLY A N 1
ATOM 686 C CA . GLY A 1 86 ? -10.050 -6.666 -8.097 1.00 95.81 86 GLY A CA 1
ATOM 687 C C . GLY A 1 86 ? -8.864 -7.209 -7.301 1.00 95.81 86 GLY A C 1
ATOM 688 O O . GLY A 1 86 ? -8.209 -8.172 -7.715 1.00 95.81 86 GLY A O 1
ATOM 689 N N . HIS A 1 87 ? -8.550 -6.562 -6.178 1.00 98.44 87 HIS A N 1
ATOM 690 C CA . HIS A 1 87 ? -7.377 -6.919 -5.385 1.00 98.44 87 HIS A CA 1
ATOM 691 C C . HIS A 1 87 ? -7.681 -6.997 -3.885 1.00 98.44 87 HIS A C 1
ATOM 693 O O . HIS A 1 87 ? -8.597 -6.363 -3.361 1.00 98.44 87 HIS A O 1
ATOM 699 N N . VAL A 1 88 ? -6.861 -7.765 -3.178 1.00 98.69 88 VAL A N 1
ATOM 700 C CA . VAL A 1 88 ? -6.928 -7.937 -1.726 1.00 98.69 88 VAL A CA 1
ATOM 701 C C . VAL A 1 88 ? -5.634 -7.439 -1.104 1.00 98.69 88 VAL A C 1
ATOM 703 O O . VAL A 1 88 ? -4.549 -7.823 -1.540 1.00 98.69 88 VAL A O 1
ATOM 706 N N . LEU A 1 89 ? -5.746 -6.602 -0.074 1.00 98.81 89 LEU A N 1
ATOM 707 C CA . LEU A 1 89 ? -4.617 -6.192 0.753 1.00 98.81 89 LEU A CA 1
ATOM 708 C C . LEU A 1 89 ? -4.409 -7.215 1.866 1.00 98.81 89 LEU A C 1
ATOM 710 O O . LEU A 1 89 ? -5.358 -7.602 2.540 1.00 98.81 89 LEU A O 1
ATOM 714 N N . THR A 1 90 ? -3.169 -7.603 2.120 1.00 98.69 90 THR A N 1
ATOM 715 C CA . THR A 1 90 ? -2.792 -8.323 3.342 1.00 98.69 90 THR A CA 1
ATOM 716 C C . THR A 1 90 ? -1.750 -7.523 4.093 1.00 98.69 90 THR A C 1
ATOM 718 O O . THR A 1 90 ? -0.758 -7.142 3.482 1.00 98.69 90 THR A O 1
ATOM 721 N N . LEU A 1 91 ? -1.948 -7.278 5.388 1.00 98.81 91 LEU A N 1
ATOM 722 C CA . LEU A 1 91 ? -0.993 -6.587 6.259 1.00 98.81 91 LEU A CA 1
ATOM 723 C C . LEU A 1 91 ? -0.477 -7.559 7.319 1.00 98.81 91 LEU A C 1
ATOM 725 O O . LEU A 1 91 ? -1.277 -8.177 8.021 1.00 98.81 91 LEU A O 1
ATOM 729 N N . GLY A 1 92 ? 0.842 -7.682 7.438 1.00 98.38 92 GLY A N 1
ATOM 730 C CA . GLY A 1 92 ? 1.508 -8.658 8.302 1.00 98.38 92 GLY A CA 1
ATOM 731 C C . GLY A 1 92 ? 2.913 -8.220 8.689 1.00 98.38 92 GLY A C 1
ATOM 732 O O . GLY A 1 92 ? 3.367 -7.139 8.306 1.00 98.38 92 GLY A O 1
ATOM 733 N N . THR A 1 93 ? 3.626 -9.061 9.435 1.00 98.56 93 THR A N 1
ATOM 734 C CA . THR A 1 93 ? 5.069 -8.846 9.593 1.00 98.56 93 THR A CA 1
ATOM 735 C C . THR A 1 93 ? 5.767 -8.984 8.229 1.00 98.56 93 THR A C 1
ATOM 737 O O . THR A 1 93 ? 5.253 -9.692 7.357 1.00 98.56 93 THR A O 1
ATOM 740 N N . PRO A 1 94 ? 6.930 -8.341 8.002 1.00 98.44 94 PRO A N 1
ATOM 741 C CA . PRO A 1 94 ? 7.700 -8.546 6.775 1.00 98.44 94 PRO A CA 1
ATOM 742 C C . PRO A 1 94 ? 7.943 -10.029 6.465 1.00 98.44 94 PRO A C 1
ATOM 744 O O . PRO A 1 94 ? 7.868 -10.435 5.310 1.00 98.44 94 PRO A O 1
ATOM 747 N N . GLU A 1 95 ? 8.178 -10.841 7.497 1.00 98.44 95 GLU A N 1
ATOM 748 C CA . GLU A 1 95 ? 8.408 -12.278 7.376 1.00 98.44 95 GLU A CA 1
ATOM 749 C C . GLU A 1 95 ? 7.161 -13.028 6.885 1.00 98.44 95 GLU A C 1
ATOM 751 O O . GLU A 1 95 ? 7.261 -13.806 5.937 1.00 98.44 95 GLU A O 1
ATOM 756 N N . ASP A 1 96 ? 5.985 -12.758 7.465 1.00 98.56 96 ASP A N 1
ATOM 757 C CA . ASP A 1 96 ? 4.726 -13.385 7.034 1.00 98.56 96 ASP A CA 1
ATOM 758 C C . ASP A 1 96 ? 4.372 -13.002 5.592 1.00 98.56 96 ASP A C 1
ATOM 760 O O . ASP A 1 96 ? 3.910 -13.833 4.813 1.00 98.56 96 ASP A O 1
ATOM 764 N N . ILE A 1 97 ? 4.608 -11.740 5.218 1.00 98.81 97 ILE A N 1
ATOM 765 C CA . ILE A 1 97 ? 4.338 -11.233 3.869 1.00 98.81 97 ILE A CA 1
ATOM 766 C C . ILE A 1 97 ? 5.270 -11.872 2.835 1.00 98.81 97 ILE A C 1
ATOM 768 O O . ILE A 1 97 ? 4.810 -12.270 1.764 1.00 98.81 97 ILE A O 1
ATOM 772 N N . LEU A 1 98 ? 6.562 -12.005 3.148 1.00 98.75 98 LEU A N 1
ATOM 773 C CA . LEU A 1 98 ? 7.529 -12.686 2.287 1.00 98.75 98 LEU A CA 1
ATOM 774 C C . LEU A 1 98 ? 7.176 -14.165 2.095 1.00 98.75 98 LEU A C 1
ATOM 776 O O . LEU A 1 98 ? 7.179 -14.654 0.965 1.00 98.75 98 LEU A O 1
ATOM 780 N N . GLU A 1 99 ? 6.817 -14.859 3.174 1.00 98.69 99 GLU A N 1
ATOM 781 C CA . GLU A 1 99 ? 6.418 -16.266 3.124 1.00 98.69 99 GLU A CA 1
ATOM 782 C C . GLU A 1 99 ? 5.116 -16.463 2.328 1.00 98.69 99 GLU A C 1
ATOM 784 O O . GLU A 1 99 ? 5.048 -17.317 1.440 1.00 98.69 99 GLU A O 1
ATOM 789 N N . LEU A 1 100 ? 4.092 -15.636 2.571 1.00 98.62 100 LEU A N 1
ATOM 790 C CA . LEU A 1 100 ? 2.857 -15.649 1.782 1.00 98.62 100 LEU A CA 1
ATOM 791 C C . LEU A 1 100 ? 3.142 -15.410 0.297 1.00 98.62 100 LEU A C 1
ATOM 793 O O . LEU A 1 100 ? 2.625 -16.133 -0.557 1.00 98.62 100 LEU A O 1
ATOM 797 N N . ASN A 1 101 ? 3.992 -14.433 -0.026 1.00 98.69 101 ASN A N 1
ATOM 798 C CA . ASN A 1 101 ? 4.375 -14.153 -1.404 1.00 98.69 101 ASN A CA 1
ATOM 799 C C . ASN A 1 101 ? 5.081 -15.348 -2.067 1.00 98.69 101 ASN A C 1
ATOM 801 O O . ASN A 1 101 ? 4.791 -15.654 -3.226 1.00 98.69 101 ASN A O 1
ATOM 805 N N . HIS A 1 102 ? 5.960 -16.040 -1.334 1.00 98.44 102 HIS A N 1
ATOM 806 C CA . HIS A 1 102 ? 6.648 -17.243 -1.804 1.00 98.44 102 HIS A CA 1
ATOM 807 C C . HIS A 1 102 ? 5.666 -18.389 -2.083 1.00 98.44 102 HIS A C 1
ATOM 809 O O . HIS A 1 102 ? 5.699 -18.999 -3.153 1.00 98.44 102 HIS A O 1
ATOM 815 N N . ARG A 1 103 ? 4.724 -18.648 -1.169 1.00 98.44 103 ARG A N 1
ATOM 816 C CA . ARG A 1 103 ? 3.694 -19.688 -1.348 1.00 98.44 103 ARG A CA 1
ATOM 817 C C . ARG A 1 103 ? 2.761 -19.415 -2.527 1.00 98.44 103 ARG A C 1
ATOM 819 O O . ARG A 1 103 ? 2.238 -20.358 -3.124 1.00 98.44 103 ARG A O 1
ATOM 826 N N . LEU A 1 104 ? 2.559 -18.144 -2.870 1.00 98.31 104 LEU A N 1
ATOM 827 C CA . LEU A 1 104 ? 1.728 -17.724 -3.996 1.00 98.31 104 LEU A CA 1
ATOM 828 C C . LEU A 1 104 ? 2.473 -17.673 -5.340 1.00 98.31 104 LEU A C 1
ATOM 830 O O . LEU A 1 104 ? 1.838 -17.395 -6.356 1.00 98.31 104 LEU A O 1
ATOM 834 N N . GLU A 1 105 ? 3.772 -17.994 -5.387 1.00 98.00 105 GLU A N 1
ATOM 835 C CA . GLU A 1 105 ? 4.581 -18.006 -6.618 1.00 98.00 105 GLU A CA 1
ATOM 836 C C . GLU A 1 105 ? 3.914 -18.741 -7.801 1.00 98.00 105 GLU A C 1
ATOM 838 O O . GLU A 1 105 ? 3.873 -18.178 -8.898 1.00 98.00 105 GLU A O 1
ATOM 843 N N . PRO A 1 106 ? 3.286 -19.927 -7.628 1.00 98.12 106 PRO A N 1
ATOM 844 C CA . PRO A 1 106 ? 2.633 -20.624 -8.738 1.00 98.12 106 PRO A CA 1
ATOM 845 C C . PRO A 1 106 ? 1.449 -19.870 -9.361 1.00 98.12 106 PRO A C 1
ATOM 847 O O . PRO A 1 106 ? 0.997 -20.252 -10.441 1.00 98.12 106 PRO A O 1
ATOM 850 N N . TYR A 1 107 ? 0.928 -18.837 -8.699 1.00 98.19 107 TYR A N 1
ATOM 851 C CA . TYR A 1 107 ? -0.306 -18.140 -9.060 1.00 98.19 107 TYR A CA 1
ATOM 852 C C . TYR A 1 107 ? -0.071 -16.691 -9.495 1.00 98.19 107 TYR A C 1
ATOM 854 O O . TYR A 1 107 ? -1.031 -15.955 -9.652 1.00 98.19 107 TYR A O 1
ATOM 862 N N . LYS A 1 108 ? 1.177 -16.253 -9.706 1.00 97.12 108 LYS A N 1
ATOM 863 C CA . LYS A 1 108 ? 1.498 -14.848 -10.034 1.00 97.12 108 LYS A CA 1
ATOM 864 C C . LYS A 1 108 ? 1.185 -14.418 -11.468 1.00 97.12 108 LYS A C 1
ATOM 866 O O . LYS A 1 108 ? 1.144 -13.218 -11.754 1.00 97.12 108 LYS A O 1
ATOM 871 N N . GLU A 1 109 ? 0.943 -15.371 -12.364 1.00 95.62 109 GLU A N 1
ATOM 872 C CA . GLU A 1 109 ? 0.674 -15.090 -13.774 1.00 95.62 109 GLU A CA 1
ATOM 873 C C . GLU A 1 109 ? -0.821 -14.86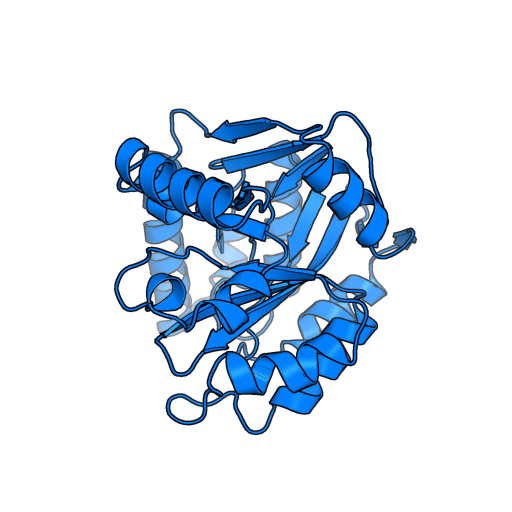7 -14.060 1.00 95.62 109 GLU A C 1
ATOM 875 O O . GLU A 1 109 ? -1.665 -15.580 -13.503 1.00 95.62 109 GLU A O 1
ATOM 880 N N . PRO A 1 110 ? -1.173 -13.928 -14.963 1.00 92.88 110 PRO A N 1
ATOM 881 C CA . PRO A 1 110 ? -2.551 -13.740 -15.404 1.00 92.88 110 PRO A CA 1
ATOM 882 C C . PRO A 1 110 ? -3.190 -15.053 -15.874 1.00 92.88 110 PRO A C 1
ATOM 884 O O . PRO A 1 110 ? -2.572 -15.850 -16.579 1.00 92.88 110 PRO A O 1
ATOM 887 N N . GLY A 1 111 ? -4.440 -15.283 -15.470 1.00 95.38 111 GLY A N 1
ATOM 888 C CA . GLY A 1 111 ? -5.158 -16.536 -15.731 1.00 95.38 111 GLY A CA 1
ATOM 889 C C . GLY A 1 111 ? -4.854 -17.667 -14.741 1.00 95.38 111 GLY A C 1
ATOM 890 O O . GLY A 1 111 ? -5.479 -18.721 -14.827 1.00 95.38 111 GLY A O 1
ATOM 891 N N . ARG A 1 112 ? -3.934 -17.462 -13.787 1.00 97.56 112 ARG A N 1
ATOM 892 C CA . ARG A 1 112 ? -3.653 -18.402 -12.686 1.00 97.56 112 ARG A CA 1
ATOM 893 C C . ARG A 1 112 ? -3.994 -17.852 -11.304 1.00 97.56 112 ARG A C 1
ATOM 895 O O . ARG A 1 112 ? -3.754 -18.550 -10.324 1.00 97.56 112 ARG A O 1
ATOM 902 N N . PHE A 1 113 ? -4.532 -16.635 -11.218 1.00 98.31 113 PHE A N 1
ATOM 903 C CA . PHE A 1 113 ? -4.958 -16.047 -9.950 1.00 98.31 113 PHE A CA 1
ATOM 904 C C . PHE A 1 113 ? -5.968 -16.961 -9.262 1.00 98.31 113 PHE A C 1
ATOM 906 O O . PHE A 1 113 ? -6.813 -17.582 -9.909 1.00 98.31 113 PHE A O 1
ATOM 913 N N . LEU A 1 114 ? -5.840 -17.074 -7.945 1.00 98.44 114 LEU A N 1
ATOM 914 C CA . LEU A 1 114 ? -6.740 -17.889 -7.148 1.00 98.44 114 LEU A CA 1
ATOM 915 C C . LEU A 1 114 ? -8.039 -17.116 -6.866 1.00 98.44 114 LEU A C 1
ATOM 917 O O . LEU A 1 114 ? -7.986 -15.903 -6.654 1.00 98.44 114 LEU A O 1
ATOM 921 N N . PRO A 1 115 ? -9.191 -17.808 -6.815 1.00 98.44 115 PRO A N 1
ATOM 922 C CA . PRO A 1 115 ? -10.411 -17.263 -6.226 1.00 98.44 115 PRO A CA 1
ATOM 923 C C . PRO A 1 115 ? -10.176 -16.819 -4.781 1.00 98.44 115 PRO A C 1
ATOM 925 O O . PRO A 1 115 ? -9.395 -17.462 -4.062 1.00 98.44 115 PRO A O 1
ATOM 928 N N . PHE A 1 116 ? -10.869 -15.779 -4.326 1.00 98.62 116 PHE A N 1
ATOM 929 C CA . PHE A 1 116 ? -10.669 -15.234 -2.980 1.00 98.62 116 PHE A CA 1
ATOM 930 C C . PHE A 1 116 ? -10.889 -16.281 -1.875 1.0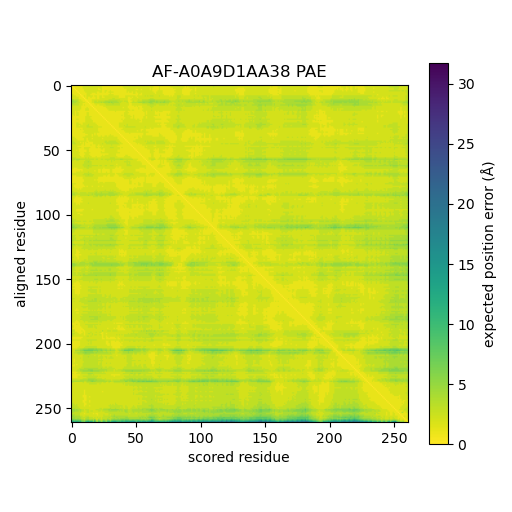0 98.62 116 PHE A C 1
ATOM 932 O O . PHE A 1 116 ? -10.017 -16.459 -1.020 1.00 98.62 116 PHE A O 1
ATOM 939 N N . GLY A 1 117 ? -11.958 -17.079 -1.958 1.00 98.00 117 GLY A N 1
ATOM 940 C CA . GLY A 1 117 ? -12.204 -18.221 -1.070 1.00 98.00 117 GLY A CA 1
ATOM 941 C C . GLY A 1 117 ? -11.041 -19.221 -0.958 1.00 98.00 117 GLY A C 1
ATOM 942 O O . GLY A 1 117 ? -10.835 -19.837 0.091 1.00 98.00 117 GLY A O 1
ATOM 943 N N . GLN A 1 118 ? -10.233 -19.388 -2.013 1.00 98.25 118 GLN A N 1
ATOM 944 C CA . GLN A 1 118 ? -9.033 -20.230 -1.966 1.00 98.25 118 GLN A CA 1
ATOM 945 C C . GLN A 1 118 ? -7.832 -19.496 -1.365 1.00 98.25 118 GLN A C 1
ATOM 947 O O . GLN A 1 118 ? -7.099 -20.104 -0.585 1.00 98.25 118 GLN A O 1
ATOM 952 N N . LEU A 1 119 ? -7.650 -18.207 -1.672 1.00 97.88 119 LEU A N 1
ATOM 953 C CA . LEU A 1 119 ? -6.602 -17.369 -1.074 1.00 97.88 119 LEU A CA 1
ATOM 954 C C . LEU A 1 119 ? -6.750 -17.251 0.442 1.00 97.88 119 LEU A C 1
ATOM 956 O O . LEU A 1 119 ? -5.754 -17.317 1.162 1.00 97.88 119 LEU A O 1
ATOM 960 N N . LEU A 1 120 ? -7.987 -17.173 0.937 1.00 98.06 120 LEU A N 1
ATOM 961 C CA . LEU A 1 120 ? -8.288 -17.141 2.367 1.00 98.06 120 LEU A CA 1
ATOM 962 C C . LEU A 1 120 ? -7.655 -18.306 3.134 1.00 98.06 120 LEU A C 1
ATOM 964 O O . LEU A 1 120 ? -7.218 -18.118 4.267 1.00 98.06 120 LEU A O 1
ATOM 968 N N . LYS A 1 121 ? -7.539 -19.488 2.517 1.00 97.12 121 LYS A N 1
ATOM 969 C CA . LYS A 1 121 ? -6.900 -20.652 3.149 1.00 97.12 121 LYS A CA 1
ATOM 970 C C . LYS A 1 121 ? -5.429 -20.395 3.459 1.00 97.12 121 LYS A C 1
ATOM 972 O O . LYS A 1 121 ? -4.983 -20.815 4.512 1.00 97.12 121 LYS A O 1
ATOM 977 N N . PHE A 1 122 ? -4.722 -19.674 2.588 1.00 97.88 122 PHE A N 1
ATOM 978 C CA . PHE A 1 122 ? -3.336 -19.270 2.819 1.00 97.88 122 PHE A CA 1
ATOM 979 C C . PHE A 1 122 ? -3.268 -18.149 3.851 1.00 97.88 122 PHE A C 1
ATOM 981 O O . PHE A 1 122 ? -2.526 -18.252 4.819 1.00 97.88 122 PHE A O 1
ATOM 988 N N . PHE A 1 123 ? -4.061 -17.088 3.675 1.00 97.81 123 PHE A N 1
ATOM 989 C CA . PHE A 1 123 ? -3.991 -15.914 4.549 1.00 97.81 123 PHE A CA 1
ATOM 990 C C . PHE A 1 123 ? -4.302 -16.252 6.009 1.00 97.81 123 PHE A C 1
ATOM 992 O O . PHE A 1 123 ? -3.641 -15.740 6.904 1.00 97.81 123 PHE A O 1
ATOM 999 N N . ARG A 1 124 ? -5.251 -17.158 6.270 1.00 95.94 124 ARG A N 1
ATOM 1000 C CA . ARG A 1 124 ? -5.626 -17.554 7.638 1.00 95.94 124 ARG A CA 1
ATOM 1001 C C . ARG A 1 124 ? -4.607 -18.450 8.348 1.00 95.94 124 ARG A C 1
ATOM 1003 O O . ARG A 1 124 ? -4.762 -18.680 9.544 1.00 95.94 124 ARG A O 1
ATOM 1010 N N . GLU A 1 125 ? -3.573 -18.929 7.658 1.00 97.75 125 GLU A N 1
ATOM 1011 C CA . GLU A 1 125 ? -2.448 -19.631 8.294 1.00 97.75 125 GLU A CA 1
ATOM 1012 C C . GLU A 1 125 ? -1.464 -18.667 8.982 1.00 97.75 125 GLU A C 1
ATOM 1014 O O . GLU A 1 125 ? -0.632 -19.112 9.772 1.00 97.75 125 GLU A O 1
ATOM 1019 N N . TYR A 1 126 ? -1.575 -17.359 8.725 1.00 97.81 126 TYR A N 1
ATOM 1020 C CA . TYR A 1 126 ? -0.668 -16.330 9.233 1.00 97.81 126 TYR A CA 1
ATOM 1021 C C . TYR A 1 126 ? -1.436 -15.256 10.014 1.00 97.81 126 TYR A C 1
ATOM 1023 O O . TYR A 1 126 ? -2.624 -15.029 9.760 1.00 97.81 126 TYR A O 1
ATOM 1031 N N . PRO A 1 127 ? -0.785 -14.554 10.959 1.00 96.44 127 PRO A N 1
ATOM 1032 C CA . PRO A 1 127 ? -1.398 -13.473 11.730 1.00 96.44 127 PRO A CA 1
ATOM 1033 C C . PRO A 1 127 ? -1.492 -12.175 10.906 1.00 96.44 127 PRO A C 1
ATOM 1035 O O . PRO A 1 127 ? -0.975 -11.131 11.301 1.00 96.44 127 PRO A O 1
ATOM 1038 N N . VAL A 1 128 ? -2.141 -12.238 9.741 1.00 98.31 128 VAL A N 1
ATOM 1039 C CA . VAL A 1 128 ? -2.328 -11.095 8.839 1.00 98.31 128 VAL A CA 1
ATOM 1040 C C . VAL A 1 128 ? -3.747 -10.542 8.910 1.00 98.31 128 VAL A C 1
ATOM 1042 O O . VAL A 1 128 ? -4.704 -11.261 9.205 1.00 98.31 128 VAL A O 1
ATOM 1045 N N . LYS A 1 129 ? -3.888 -9.251 8.603 1.00 98.50 129 LYS A N 1
ATOM 1046 C CA . LYS A 1 129 ? -5.185 -8.600 8.372 1.00 98.50 129 LYS A CA 1
ATOM 1047 C C . LYS A 1 129 ? -5.464 -8.505 6.883 1.00 98.50 129 LYS A C 1
ATOM 1049 O O . LYS A 1 129 ? -4.558 -8.196 6.114 1.00 98.50 129 LYS A O 1
ATOM 1054 N N . ILE A 1 130 ? -6.709 -8.741 6.495 1.00 98.69 130 ILE A N 1
ATOM 1055 C CA . ILE A 1 130 ? -7.149 -8.861 5.106 1.00 98.69 130 ILE A CA 1
ATOM 1056 C C . ILE A 1 130 ? -8.072 -7.686 4.777 1.00 98.69 130 ILE A C 1
ATOM 1058 O O . ILE A 1 130 ? -9.126 -7.526 5.385 1.00 98.69 130 ILE A O 1
ATOM 1062 N N . GLY A 1 131 ? -7.693 -6.858 3.811 1.00 98.62 131 GLY A N 1
ATOM 1063 C CA . GLY A 1 131 ? -8.462 -5.706 3.358 1.00 98.62 131 GLY A CA 1
ATOM 1064 C C . GLY A 1 131 ? -9.021 -5.899 1.956 1.00 98.62 131 GLY A C 1
ATOM 1065 O O . GLY A 1 131 ? -8.330 -6.414 1.078 1.00 98.62 131 GLY A O 1
ATOM 1066 N N . ALA A 1 132 ? -10.245 -5.441 1.716 1.00 98.62 132 ALA A N 1
ATOM 1067 C CA . ALA A 1 132 ? -10.756 -5.315 0.356 1.00 98.62 132 ALA A CA 1
ATOM 1068 C C . ALA A 1 132 ? -10.137 -4.067 -0.289 1.00 98.62 132 ALA A C 1
ATOM 1070 O O . ALA A 1 132 ? -10.484 -2.949 0.105 1.00 98.62 132 ALA A O 1
ATOM 1071 N N . ALA A 1 133 ? -9.212 -4.242 -1.237 1.00 98.31 133 ALA A N 1
ATOM 1072 C CA . ALA A 1 133 ? -8.600 -3.123 -1.948 1.00 98.31 133 ALA A CA 1
ATOM 1073 C C . ALA A 1 133 ? -9.620 -2.545 -2.934 1.00 98.31 133 ALA A C 1
ATOM 1075 O O . ALA A 1 133 ? -10.222 -3.323 -3.673 1.00 98.31 133 ALA A O 1
ATOM 1076 N N . HIS A 1 134 ? -9.813 -1.215 -2.926 1.00 97.94 134 HIS A N 1
ATOM 1077 C CA . HIS A 1 134 ? -10.682 -0.476 -3.865 1.00 97.94 134 HIS A CA 1
ATOM 1078 C C . HIS A 1 134 ? -11.920 -1.285 -4.324 1.00 97.94 134 HIS A C 1
ATOM 1080 O O . HIS A 1 134 ? -12.084 -1.575 -5.510 1.00 97.94 134 HIS A O 1
ATOM 1086 N N . PRO A 1 135 ? -12.819 -1.682 -3.397 1.00 97.69 135 PRO A N 1
ATOM 1087 C CA . PRO A 1 135 ? -13.775 -2.770 -3.621 1.00 97.69 135 PRO A CA 1
ATOM 1088 C C . PRO A 1 135 ? -14.759 -2.538 -4.772 1.00 97.69 135 PRO A C 1
ATOM 1090 O O . PRO A 1 135 ? -15.364 -3.487 -5.245 1.00 97.69 135 PRO A O 1
ATOM 1093 N N . PHE A 1 136 ? -14.943 -1.297 -5.222 1.00 97.88 136 PHE A N 1
ATOM 1094 C CA . PHE A 1 136 ? -15.879 -0.939 -6.290 1.00 97.88 136 PHE A CA 1
ATOM 1095 C C . PHE A 1 136 ? -15.188 -0.493 -7.585 1.00 97.88 136 PHE A C 1
ATOM 1097 O O . PHE A 1 136 ? -15.856 0.070 -8.456 1.00 97.88 136 PHE A O 1
ATOM 1104 N N . ARG A 1 137 ? -13.872 -0.703 -7.712 1.00 97.00 137 ARG A N 1
ATOM 1105 C CA . ARG A 1 137 ? -13.130 -0.380 -8.932 1.00 97.00 137 ARG A CA 1
ATOM 1106 C C . ARG A 1 137 ? -13.640 -1.209 -10.106 1.00 97.00 137 ARG A C 1
ATOM 1108 O O . ARG A 1 137 ? -13.872 -2.410 -9.984 1.00 97.00 137 ARG A O 1
ATOM 1115 N N . GLU A 1 138 ? -13.790 -0.555 -11.255 1.00 95.50 138 GLU A N 1
ATOM 1116 C CA . GLU A 1 138 ? -14.250 -1.203 -12.482 1.00 95.50 138 GLU A CA 1
ATOM 1117 C C . GLU A 1 138 ? -13.365 -2.409 -12.845 1.00 95.50 138 GLU A C 1
ATOM 1119 O O . GLU A 1 138 ? -12.136 -2.341 -12.793 1.00 95.50 138 GLU A O 1
ATOM 1124 N N . GLY A 1 139 ? -14.010 -3.526 -13.195 1.00 94.69 139 GLY A N 1
ATOM 1125 C CA . GLY A 1 139 ? -13.356 -4.809 -13.464 1.00 94.69 139 GLY A CA 1
ATOM 1126 C C . GLY A 1 139 ? -13.095 -5.669 -12.222 1.00 94.69 139 GLY A C 1
ATOM 1127 O O . GLY A 1 139 ? -12.649 -6.805 -12.372 1.00 94.69 139 GLY A O 1
ATOM 1128 N N . GLY A 1 140 ? -13.364 -5.158 -11.016 1.00 95.88 140 GLY A N 1
ATOM 1129 C CA . GLY A 1 140 ? -13.371 -5.936 -9.781 1.00 95.88 140 GLY A CA 1
ATOM 1130 C C . GLY A 1 140 ? -14.778 -6.340 -9.351 1.00 95.88 140 GLY A C 1
ATOM 1131 O O . GLY A 1 140 ? -15.714 -5.550 -9.458 1.00 95.88 140 GLY A O 1
ATOM 1132 N N . HIS A 1 141 ? -14.910 -7.557 -8.822 1.00 97.38 141 HIS A N 1
ATOM 1133 C CA . HIS A 1 141 ? -16.199 -8.123 -8.404 1.00 97.38 141 HIS A CA 1
ATOM 1134 C C . HIS A 1 141 ? -16.245 -8.465 -6.905 1.00 97.38 141 HIS A C 1
ATOM 1136 O O . HIS A 1 141 ? -17.048 -9.286 -6.471 1.00 97.38 141 HIS A O 1
ATOM 1142 N N . ILE A 1 142 ? -15.423 -7.801 -6.079 1.00 98.25 142 ILE A N 1
ATOM 1143 C CA . ILE A 1 142 ? -15.425 -7.981 -4.615 1.00 98.25 142 ILE A CA 1
ATOM 1144 C C . ILE A 1 142 ? -16.839 -7.885 -4.005 1.00 98.25 142 ILE A C 1
ATOM 1146 O O . ILE A 1 142 ? -17.188 -8.767 -3.227 1.00 98.25 142 ILE A O 1
ATOM 1150 N N . PRO A 1 143 ? -17.697 -6.898 -4.338 1.00 97.88 143 PRO A N 1
ATOM 1151 C CA . PRO A 1 143 ? -19.019 -6.762 -3.723 1.00 97.88 143 PRO A CA 1
ATOM 1152 C C . PRO A 1 143 ? -20.001 -7.875 -4.121 1.00 97.88 143 PRO A C 1
ATOM 1154 O O . PRO A 1 143 ? -21.067 -7.982 -3.520 1.00 97.88 143 PRO A O 1
ATOM 1157 N N . GLU A 1 144 ? -19.662 -8.672 -5.138 1.00 97.94 144 GLU A N 1
ATOM 1158 C CA . GLU A 1 144 ? -20.453 -9.796 -5.650 1.00 97.94 144 GLU A CA 1
ATOM 1159 C C . GLU A 1 144 ? -20.016 -11.141 -5.047 1.00 97.94 144 GLU A C 1
ATOM 1161 O O . GLU A 1 144 ? -20.658 -12.164 -5.299 1.00 97.94 144 GLU A O 1
ATOM 1166 N N . LEU A 1 145 ? -18.945 -11.150 -4.244 1.00 98.31 145 LEU A N 1
ATOM 1167 C CA . LEU A 1 145 ? -18.478 -12.344 -3.548 1.00 98.31 145 LEU A CA 1
ATOM 1168 C C . LEU A 1 145 ? -19.571 -12.919 -2.627 1.00 98.31 145 LEU A C 1
ATOM 1170 O O . LEU A 1 145 ? -20.415 -12.176 -2.106 1.00 98.31 145 LEU A O 1
ATOM 1174 N N . PRO A 1 146 ? -19.544 -14.241 -2.369 1.00 97.88 146 PRO A N 1
ATOM 1175 C CA . PRO A 1 146 ? -20.397 -14.856 -1.363 1.00 97.88 146 PRO A CA 1
ATOM 1176 C C . PRO A 1 146 ? -20.299 -14.135 -0.014 1.00 97.88 146 PRO A C 1
ATOM 1178 O O . PRO A 1 146 ? -19.237 -13.659 0.391 1.00 97.88 146 PRO A O 1
ATOM 1181 N N . ARG A 1 147 ? -21.422 -14.053 0.706 1.00 96.88 147 ARG A N 1
ATOM 1182 C CA . ARG A 1 147 ? -21.500 -13.296 1.963 1.00 96.88 147 ARG A CA 1
ATOM 1183 C C . ARG A 1 147 ? -20.497 -13.783 3.012 1.00 96.88 147 ARG A C 1
ATOM 1185 O O . ARG A 1 147 ? -19.906 -12.969 3.711 1.00 96.88 147 ARG A O 1
ATOM 1192 N N . ASP A 1 148 ? -20.324 -15.092 3.119 1.00 97.12 148 ASP A N 1
ATOM 1193 C CA . ASP A 1 148 ? -19.384 -15.727 4.038 1.00 97.12 148 ASP A CA 1
ATOM 1194 C C . ASP A 1 148 ? -17.923 -15.389 3.716 1.00 97.12 148 ASP A C 1
ATOM 1196 O O . ASP A 1 148 ? -17.118 -15.295 4.643 1.00 97.12 148 ASP A O 1
ATOM 1200 N N . GLU A 1 149 ? -17.598 -15.146 2.442 1.00 97.88 149 GLU A N 1
ATOM 1201 C CA . GLU A 1 149 ? -16.296 -14.631 2.009 1.00 97.88 149 GLU A CA 1
ATOM 1202 C C . GLU A 1 149 ? -16.158 -13.129 2.291 1.00 97.88 149 GLU A C 1
ATOM 1204 O O . GLU A 1 149 ? -15.157 -12.711 2.866 1.00 97.88 149 GLU A O 1
ATOM 1209 N N . LEU A 1 150 ? -17.171 -12.312 1.978 1.00 98.25 150 LEU A N 1
ATOM 1210 C CA . LEU A 1 150 ? -17.169 -10.875 2.293 1.00 98.25 150 LEU A CA 1
ATOM 1211 C C . LEU A 1 150 ? -16.929 -10.603 3.785 1.00 98.25 150 LEU A C 1
ATOM 1213 O O . LEU A 1 150 ? -16.181 -9.696 4.151 1.00 98.25 150 LEU A O 1
ATOM 1217 N N . GLU A 1 151 ? -17.531 -11.410 4.657 1.00 97.62 151 GLU A N 1
ATOM 1218 C CA . GLU A 1 151 ? -17.367 -11.306 6.109 1.00 97.62 151 GLU A CA 1
ATOM 1219 C C . GLU A 1 151 ? -15.937 -11.644 6.582 1.00 97.62 151 GLU A C 1
ATOM 1221 O O . GLU A 1 151 ? -15.598 -11.348 7.733 1.00 97.62 151 GLU A O 1
ATOM 1226 N N . GLN A 1 152 ? -15.076 -12.196 5.714 1.00 97.81 152 GLN A N 1
ATOM 1227 C CA . GLN A 1 152 ? -13.661 -12.457 6.007 1.00 97.81 152 GLN A CA 1
ATOM 1228 C C . GLN A 1 152 ? -12.762 -11.229 5.882 1.00 97.81 152 GLN A C 1
ATOM 1230 O O . GLN A 1 152 ? -11.652 -11.259 6.417 1.00 97.81 152 GLN A O 1
ATOM 1235 N N . PHE A 1 153 ? -13.195 -10.164 5.207 1.00 98.50 153 PHE A N 1
ATOM 1236 C CA . PHE A 1 153 ? -12.430 -8.922 5.201 1.00 98.50 153 PHE A CA 1
ATOM 1237 C C . PHE A 1 153 ? -12.434 -8.294 6.593 1.00 98.50 153 PHE A C 1
ATOM 1239 O O . PHE A 1 153 ? -13.479 -8.131 7.218 1.00 98.50 153 PHE A O 1
ATOM 1246 N N . ASP A 1 154 ? -11.254 -7.912 7.059 1.00 98.62 154 ASP A N 1
ATOM 1247 C CA . ASP A 1 154 ? -11.048 -7.191 8.306 1.00 98.62 154 ASP A CA 1
ATOM 1248 C C . ASP A 1 154 ? -11.316 -5.686 8.111 1.00 98.62 154 ASP A C 1
ATOM 1250 O O . ASP A 1 154 ? -11.780 -5.013 9.026 1.00 98.62 154 ASP A O 1
ATOM 1254 N N . PHE A 1 155 ? -11.080 -5.141 6.912 1.00 98.75 155 PHE A N 1
ATOM 1255 C CA . PHE A 1 155 ? -11.327 -3.729 6.591 1.00 98.75 155 PHE A CA 1
ATOM 1256 C C . PHE A 1 155 ? -11.582 -3.490 5.096 1.00 98.75 155 PHE A C 1
ATOM 1258 O O . PHE A 1 155 ? -11.350 -4.365 4.263 1.00 98.75 155 PHE A O 1
ATOM 1265 N N . LEU A 1 156 ? -12.041 -2.284 4.749 1.00 98.75 156 LEU A N 1
ATOM 1266 C CA . LEU A 1 156 ? -12.265 -1.851 3.364 1.00 98.75 156 LEU A CA 1
ATOM 1267 C C . LEU A 1 156 ? -11.415 -0.621 3.017 1.00 98.75 156 LEU A C 1
ATOM 1269 O O . LEU A 1 156 ? -11.333 0.315 3.816 1.00 98.75 156 LEU A O 1
ATOM 1273 N N . ASP A 1 157 ? -10.828 -0.607 1.819 1.00 98.56 157 ASP A N 1
ATOM 1274 C CA . ASP A 1 157 ? -10.035 0.508 1.286 1.00 98.56 157 ASP A CA 1
ATOM 1275 C C . ASP A 1 157 ? -10.913 1.544 0.571 1.00 98.56 157 ASP A C 1
ATOM 1277 O O . ASP A 1 157 ? -11.425 1.323 -0.530 1.00 98.56 157 ASP A O 1
ATOM 1281 N N . LEU A 1 158 ? -11.077 2.709 1.198 1.00 98.75 158 LEU A N 1
ATOM 1282 C CA . LEU A 1 158 ? -11.538 3.921 0.538 1.00 98.75 158 LEU A CA 1
ATOM 1283 C C . LEU A 1 158 ? -10.367 4.497 -0.259 1.00 98.75 158 LEU A C 1
ATOM 1285 O O . LEU A 1 158 ? -9.545 5.245 0.265 1.00 98.75 158 LEU A O 1
ATOM 1289 N N . ASN A 1 159 ? -10.297 4.118 -1.528 1.00 98.44 159 ASN A N 1
ATOM 1290 C CA . ASN A 1 159 ? -9.111 4.317 -2.341 1.00 98.44 159 ASN A CA 1
ATOM 1291 C C . ASN A 1 159 ? -8.947 5.743 -2.889 1.00 98.44 159 ASN A C 1
ATOM 1293 O O . ASN A 1 159 ? -9.902 6.365 -3.360 1.00 98.44 159 ASN A O 1
ATOM 1297 N N . GLY A 1 160 ? -7.709 6.238 -2.914 1.00 97.69 160 GLY A N 1
ATOM 1298 C CA . GLY A 1 160 ? -7.363 7.586 -3.366 1.00 97.69 160 GLY A CA 1
ATOM 1299 C C . GLY A 1 160 ? -7.638 7.853 -4.843 1.00 97.69 160 GLY A C 1
ATOM 1300 O O . GLY A 1 160 ? -8.081 8.945 -5.188 1.00 97.69 160 GLY A O 1
ATOM 1301 N N . LYS A 1 161 ? -7.425 6.871 -5.726 1.00 97.56 161 LYS A N 1
ATOM 1302 C CA . LYS A 1 161 ? -7.708 7.051 -7.159 1.00 97.56 161 LYS A CA 1
ATOM 1303 C C . LYS A 1 161 ? -9.206 7.075 -7.434 1.00 97.56 161 LYS A C 1
ATOM 1305 O O . LYS A 1 161 ? -9.666 7.945 -8.163 1.00 97.56 161 LYS A O 1
ATOM 1310 N N . ASP A 1 162 ? -9.949 6.173 -6.802 1.00 97.81 162 ASP A N 1
ATOM 1311 C CA . ASP A 1 162 ? -11.396 6.064 -7.010 1.00 97.81 162 ASP A CA 1
ATOM 1312 C C . ASP A 1 162 ? -12.121 7.280 -6.413 1.00 97.81 162 ASP A C 1
ATOM 1314 O O . ASP A 1 162 ? -13.006 7.860 -7.034 1.00 97.81 162 ASP A O 1
ATOM 1318 N N . THR A 1 163 ? -11.686 7.747 -5.237 1.00 97.62 163 THR A N 1
ATOM 1319 C CA . THR A 1 163 ? -12.215 8.979 -4.626 1.00 97.62 163 THR A CA 1
ATOM 1320 C C . THR A 1 163 ? -11.829 10.250 -5.386 1.00 97.62 163 THR A C 1
ATOM 1322 O O . THR A 1 163 ? -12.589 11.216 -5.367 1.00 97.62 163 THR A O 1
ATOM 1325 N N . ALA A 1 164 ? -10.678 10.270 -6.063 1.00 97.31 164 ALA A N 1
ATOM 1326 C CA . ALA A 1 164 ? -10.295 11.356 -6.965 1.00 97.31 164 ALA A CA 1
ATOM 1327 C C . ALA A 1 164 ? -11.163 11.417 -8.233 1.00 97.31 164 ALA A C 1
ATOM 1329 O O . ALA A 1 164 ? -11.315 12.498 -8.807 1.00 97.31 164 ALA A O 1
ATOM 1330 N N . GLU A 1 165 ? -11.703 10.281 -8.674 1.00 96.56 165 GLU A N 1
ATOM 1331 C CA . GLU A 1 165 ? -12.611 10.188 -9.818 1.00 96.56 165 GLU A CA 1
ATOM 1332 C C . GLU A 1 165 ? -14.063 10.502 -9.427 1.00 96.56 165 GLU A C 1
ATOM 1334 O O . GLU A 1 165 ? -14.691 11.369 -10.036 1.00 96.56 165 GLU A O 1
ATOM 1339 N N . ASP A 1 166 ? -14.575 9.853 -8.379 1.00 97.44 166 ASP A N 1
ATOM 1340 C CA . ASP A 1 166 ? -15.923 10.051 -7.842 1.00 97.44 166 ASP A CA 1
ATOM 1341 C C . ASP A 1 166 ? -15.909 9.957 -6.311 1.00 97.44 166 ASP A C 1
ATOM 1343 O O . ASP A 1 166 ? -16.070 8.888 -5.715 1.00 97.44 166 ASP A O 1
ATOM 1347 N N . LEU A 1 167 ? -15.716 11.101 -5.656 1.00 96.62 167 LEU A N 1
ATOM 1348 C CA . LEU A 1 167 ? -15.615 11.176 -4.200 1.00 96.62 167 LEU A CA 1
ATOM 1349 C C . LEU A 1 167 ? -16.884 10.685 -3.496 1.00 96.62 167 LEU A C 1
ATOM 1351 O O . LEU A 1 167 ? -16.811 9.858 -2.584 1.00 96.62 167 LEU A O 1
ATOM 1355 N N . GLU A 1 168 ? -18.040 11.228 -3.876 1.00 97.75 168 GLU A N 1
ATOM 1356 C CA . GLU A 1 168 ? -19.290 10.978 -3.158 1.00 97.75 168 GLU A CA 1
ATOM 1357 C C . GLU A 1 168 ? -19.805 9.564 -3.423 1.00 97.75 168 GLU A C 1
ATOM 1359 O O . GLU A 1 168 ? -20.171 8.869 -2.472 1.00 97.75 168 GLU A O 1
ATOM 1364 N N . GLY A 1 169 ? -19.754 9.086 -4.672 1.00 98.19 169 GLY A N 1
ATOM 1365 C CA . GLY A 1 169 ? -20.169 7.726 -5.001 1.00 98.19 169 GLY A CA 1
ATOM 1366 C C . GLY A 1 169 ? -19.250 6.669 -4.392 1.00 98.19 169 GLY A C 1
ATOM 1367 O O . GLY A 1 169 ? -19.744 5.692 -3.820 1.00 98.19 169 GLY A O 1
ATOM 1368 N N . THR A 1 170 ? -17.928 6.876 -4.420 1.00 98.19 170 THR A N 1
ATOM 1369 C CA . THR A 1 170 ? -16.973 5.943 -3.795 1.00 98.19 170 THR A CA 1
ATOM 1370 C C . THR A 1 170 ? -17.172 5.893 -2.282 1.00 98.19 170 THR A C 1
ATOM 1372 O O . THR A 1 170 ? -17.284 4.807 -1.713 1.00 98.19 170 THR A O 1
ATOM 1375 N N . LYS A 1 171 ? -17.315 7.048 -1.614 1.00 98.44 171 LYS A N 1
ATOM 1376 C CA . LYS A 1 171 ? -17.627 7.082 -0.177 1.00 98.44 171 LYS A CA 1
ATOM 1377 C C . LYS A 1 171 ? -18.934 6.363 0.125 1.00 98.44 171 LYS A C 1
ATOM 1379 O O . LYS A 1 171 ? -18.956 5.508 1.006 1.00 98.44 171 LYS A O 1
ATOM 1384 N N . GLN A 1 172 ? -20.009 6.684 -0.593 1.00 98.56 172 GLN A N 1
ATOM 1385 C CA . GLN A 1 172 ? -21.316 6.079 -0.358 1.00 98.56 172 GLN A CA 1
ATOM 1386 C C . GLN A 1 172 ? -21.244 4.552 -0.455 1.00 98.56 172 GLN A C 1
ATOM 1388 O O . GLN A 1 172 ? -21.696 3.867 0.464 1.00 98.56 172 GLN A O 1
ATOM 1393 N N . LYS A 1 173 ? -20.655 4.015 -1.528 1.00 98.50 173 LYS A N 1
ATOM 1394 C CA . LYS A 1 173 ? -20.543 2.568 -1.750 1.00 98.50 173 LYS A CA 1
ATOM 1395 C C . LYS A 1 173 ? -19.679 1.894 -0.680 1.00 98.50 173 LYS A C 1
ATOM 1397 O O . LYS A 1 173 ? -20.144 0.957 -0.029 1.00 98.50 173 LYS A O 1
ATOM 1402 N N . THR A 1 174 ? -18.472 2.404 -0.431 1.00 98.50 174 THR A N 1
ATOM 1403 C CA . THR A 1 174 ? -17.522 1.789 0.511 1.00 98.50 174 THR A CA 1
ATOM 1404 C C . THR A 1 174 ? -18.015 1.849 1.957 1.00 98.50 174 THR A C 1
ATOM 1406 O O . THR A 1 174 ? -17.967 0.837 2.653 1.00 98.50 174 THR A O 1
ATOM 1409 N N . TYR A 1 175 ? -18.576 2.976 2.416 1.00 98.62 175 TYR A N 1
ATOM 1410 C CA . TYR A 1 175 ? -19.156 3.060 3.765 1.00 98.62 175 TYR A CA 1
ATOM 1411 C C . TYR A 1 175 ? -20.427 2.224 3.927 1.00 98.62 175 TYR A C 1
ATOM 1413 O O . TYR A 1 175 ? -20.652 1.672 5.007 1.00 98.62 175 TYR A O 1
ATOM 1421 N N . SER A 1 176 ? -21.245 2.091 2.878 1.00 98.50 176 SER A N 1
ATOM 1422 C CA . SER A 1 176 ? -22.423 1.214 2.919 1.00 98.50 176 SER A CA 1
ATOM 1423 C C . SER A 1 176 ? -22.011 -0.250 3.063 1.00 98.50 176 SER A C 1
ATOM 1425 O O . SER A 1 176 ? -22.571 -0.955 3.900 1.00 98.50 176 SER A O 1
ATOM 1427 N N . LEU A 1 177 ? -20.991 -0.692 2.317 1.00 98.44 177 LEU A N 1
ATOM 1428 C CA . LEU A 1 177 ? -20.431 -2.037 2.458 1.00 98.44 177 LEU A CA 1
ATOM 1429 C C . LEU A 1 177 ? -19.795 -2.243 3.841 1.00 98.44 177 LEU A C 1
ATOM 1431 O O . LEU A 1 177 ? -20.049 -3.257 4.483 1.00 98.44 177 LEU A O 1
ATOM 1435 N N . GLY A 1 178 ? -19.043 -1.257 4.342 1.00 98.25 178 GLY A N 1
ATOM 1436 C CA . GLY A 1 178 ? -18.452 -1.308 5.683 1.00 98.25 178 GLY A CA 1
ATOM 1437 C C . GLY A 1 178 ? -19.512 -1.443 6.773 1.00 98.25 178 GLY A C 1
ATOM 1438 O O . GLY A 1 178 ? -19.387 -2.275 7.666 1.00 98.25 178 GLY A O 1
ATOM 1439 N N . THR A 1 179 ? -20.614 -0.700 6.648 1.00 98.25 179 THR A N 1
ATOM 1440 C CA . THR A 1 179 ? -21.763 -0.797 7.561 1.00 98.25 179 THR A CA 1
ATOM 1441 C C . THR A 1 179 ? -22.438 -2.166 7.476 1.00 98.25 179 THR A C 1
ATOM 1443 O O . THR A 1 179 ? -22.728 -2.767 8.507 1.00 98.25 179 THR A O 1
ATOM 1446 N N . LEU A 1 180 ? -22.662 -2.680 6.261 1.00 97.62 180 LEU A N 1
ATOM 1447 C CA . LEU A 1 180 ? -23.287 -3.986 6.031 1.00 97.62 180 LEU A CA 1
ATOM 1448 C C . LEU A 1 180 ? -22.479 -5.134 6.653 1.00 97.62 180 LEU A C 1
ATOM 1450 O O . LEU A 1 180 ? -23.066 -6.052 7.224 1.00 97.62 180 LEU A O 1
ATOM 1454 N N . LEU A 1 181 ? -21.151 -5.075 6.543 1.00 97.75 181 LEU A N 1
ATOM 1455 C CA . LEU A 1 181 ? -20.235 -6.103 7.044 1.00 97.75 181 LEU A CA 1
ATOM 1456 C C . LEU A 1 181 ? -19.783 -5.860 8.492 1.00 97.75 181 LEU A C 1
ATOM 1458 O O . LEU A 1 181 ? -19.076 -6.693 9.055 1.00 97.75 181 LEU A O 1
ATOM 1462 N N . ASN A 1 182 ? -20.169 -4.729 9.095 1.00 97.62 182 ASN A N 1
ATOM 1463 C CA . ASN A 1 182 ? -19.643 -4.252 10.375 1.00 97.62 182 ASN A CA 1
ATOM 1464 C C . ASN A 1 182 ? -18.099 -4.206 10.391 1.00 97.62 182 ASN A C 1
ATOM 1466 O O . ASN A 1 182 ? -17.453 -4.694 11.320 1.00 97.62 182 ASN A O 1
ATOM 1470 N N . ARG A 1 183 ? -17.507 -3.643 9.329 1.00 98.25 183 ARG A N 1
ATOM 1471 C CA . ARG A 1 183 ? -16.055 -3.515 9.138 1.00 98.25 183 ARG A CA 1
ATOM 1472 C C . ARG A 1 183 ? -15.619 -2.054 9.024 1.00 98.25 183 ARG A C 1
ATOM 1474 O O . ARG A 1 183 ? -16.330 -1.249 8.416 1.00 98.25 183 ARG A O 1
ATOM 1481 N N . PRO A 1 184 ? -14.445 -1.696 9.576 1.00 98.38 184 PRO A N 1
ATOM 1482 C CA . PRO A 1 184 ? -13.882 -0.366 9.415 1.00 98.38 184 PRO A CA 1
ATOM 1483 C C . PRO A 1 184 ? -13.547 -0.072 7.948 1.00 98.38 184 PRO A C 1
ATOM 1485 O O . PRO A 1 184 ? -13.116 -0.944 7.191 1.00 98.38 184 PRO A O 1
ATOM 1488 N N . VAL A 1 185 ? -13.701 1.195 7.573 1.00 98.69 185 VAL A N 1
ATOM 1489 C CA . VAL A 1 185 ? -13.258 1.737 6.286 1.00 98.69 185 VAL A CA 1
ATOM 1490 C C . VAL A 1 185 ? -12.027 2.586 6.557 1.00 98.69 185 VAL A C 1
ATOM 1492 O O . VAL A 1 185 ? -12.087 3.472 7.403 1.00 98.69 185 VAL A O 1
ATOM 1495 N N . ILE A 1 186 ? -10.929 2.348 5.848 1.00 98.44 186 ILE A N 1
ATOM 1496 C CA . ILE A 1 186 ? -9.695 3.135 5.965 1.00 98.44 186 ILE A CA 1
ATOM 1497 C C . ILE A 1 186 ? -9.337 3.766 4.624 1.00 98.44 186 ILE A C 1
ATOM 1499 O O . ILE A 1 18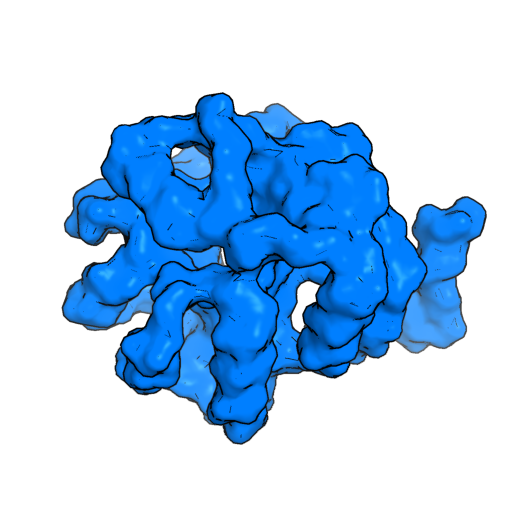6 ? -9.823 3.339 3.586 1.00 98.44 186 ILE A O 1
ATOM 1503 N N . GLY A 1 187 ? -8.536 4.826 4.643 1.00 98.38 187 GLY A N 1
ATOM 1504 C CA . GLY A 1 187 ? -8.080 5.513 3.438 1.00 98.38 187 GLY A CA 1
ATOM 1505 C C . GLY A 1 187 ? -6.661 5.114 3.047 1.00 98.38 187 GLY A C 1
ATOM 1506 O O . GLY A 1 187 ? -5.753 5.214 3.882 1.00 98.38 187 GLY A O 1
ATOM 1507 N N . GLY A 1 188 ? -6.476 4.725 1.786 1.00 98.19 188 GLY A N 1
ATOM 1508 C CA . GLY A 1 188 ? -5.180 4.442 1.173 1.00 98.19 188 GLY A CA 1
ATOM 1509 C C . GLY A 1 188 ? -5.072 5.040 -0.231 1.00 98.19 188 GLY A C 1
ATOM 1510 O O . GLY A 1 188 ? -6.051 5.097 -0.975 1.00 98.19 188 GLY A O 1
ATOM 1511 N N . SER A 1 189 ? -3.898 5.540 -0.608 1.00 98.12 189 SER A N 1
ATOM 1512 C CA . SER A 1 189 ? -3.740 6.305 -1.847 1.00 98.12 189 SER A CA 1
ATOM 1513 C C . SER A 1 189 ? -3.643 5.445 -3.104 1.00 98.12 189 SER A C 1
ATOM 1515 O O . SER A 1 189 ? -3.989 5.934 -4.177 1.00 98.12 189 SER A O 1
ATOM 1517 N N . ASP A 1 190 ? -3.170 4.199 -3.000 1.00 98.06 190 ASP A N 1
ATOM 1518 C CA . ASP A 1 190 ? -2.729 3.346 -4.119 1.00 98.06 190 ASP A CA 1
ATOM 1519 C C . ASP A 1 190 ? -1.686 4.069 -4.999 1.00 98.06 190 ASP A C 1
ATOM 1521 O O . ASP A 1 190 ? -1.662 4.028 -6.240 1.00 98.06 190 ASP A O 1
ATOM 1525 N N . THR A 1 191 ? -0.814 4.831 -4.339 1.00 96.81 191 THR A N 1
ATOM 1526 C CA . THR A 1 191 ? 0.219 5.598 -5.025 1.00 96.81 191 THR A CA 1
ATOM 1527 C C . THR A 1 191 ? 1.371 4.719 -5.494 1.00 96.81 191 THR A C 1
ATOM 1529 O O . THR A 1 191 ? 1.790 3.787 -4.819 1.00 96.81 191 THR A O 1
ATOM 1532 N N . HIS A 1 192 ? 1.895 5.060 -6.667 1.00 96.00 192 HIS A N 1
ATOM 1533 C CA . HIS A 1 192 ? 3.183 4.591 -7.182 1.00 96.00 192 HIS A CA 1
ATOM 1534 C C . HIS A 1 192 ? 4.098 5.780 -7.516 1.00 96.00 192 HIS A C 1
ATOM 1536 O O . HIS A 1 192 ? 5.056 5.620 -8.262 1.00 96.00 192 HIS A O 1
ATOM 1542 N N . GLN A 1 193 ? 3.725 7.006 -7.133 1.00 96.81 193 GLN A N 1
ATOM 1543 C CA . GLN A 1 193 ? 4.446 8.220 -7.508 1.00 96.81 193 GLN A CA 1
ATOM 1544 C C . GLN A 1 193 ? 4.213 9.317 -6.462 1.00 96.81 193 GLN A C 1
ATOM 1546 O O . GLN A 1 193 ? 3.083 9.578 -6.053 1.00 96.81 193 GLN A O 1
ATOM 1551 N N . ALA A 1 194 ? 5.295 9.982 -6.062 1.00 96.50 194 ALA A N 1
ATOM 1552 C CA . ALA A 1 194 ? 5.343 10.891 -4.921 1.00 96.50 194 ALA A CA 1
ATOM 1553 C C . ALA A 1 194 ? 4.233 11.956 -4.842 1.00 96.50 194 ALA A C 1
ATOM 1555 O O . ALA A 1 194 ? 3.711 12.205 -3.761 1.00 96.50 194 ALA A O 1
ATOM 1556 N N . VAL A 1 195 ? 3.828 12.563 -5.964 1.00 96.88 195 VAL A N 1
ATOM 1557 C CA . VAL A 1 195 ? 2.850 13.671 -6.003 1.00 96.88 195 VAL A CA 1
ATOM 1558 C C . VAL A 1 195 ? 1.478 13.256 -5.463 1.00 96.88 195 VAL A C 1
ATOM 1560 O O . VAL A 1 195 ? 0.710 14.101 -5.004 1.00 96.88 195 VAL A O 1
ATOM 1563 N N . GLN A 1 196 ? 1.163 11.960 -5.504 1.00 98.38 196 GLN A N 1
ATOM 1564 C CA . GLN A 1 196 ? -0.097 11.422 -5.001 1.00 98.38 196 GLN A CA 1
ATOM 1565 C C . GLN A 1 196 ? -0.088 11.149 -3.490 1.00 98.38 196 GLN A C 1
ATOM 1567 O O . GLN A 1 196 ? -1.164 10.975 -2.916 1.00 98.38 196 GLN A O 1
ATOM 1572 N N . TYR A 1 197 ? 1.068 11.155 -2.814 1.00 98.25 197 TYR A N 1
ATOM 1573 C CA . TYR A 1 197 ? 1.070 11.067 -1.352 1.00 98.25 197 TYR A CA 1
ATOM 1574 C C . TYR A 1 197 ? 0.262 12.207 -0.729 1.00 98.25 197 TYR A C 1
ATOM 1576 O O . TYR A 1 197 ? 0.270 13.347 -1.194 1.00 98.25 197 TYR A O 1
ATOM 1584 N N . GLY A 1 198 ? -0.469 11.874 0.333 1.00 96.94 198 GLY A N 1
ATOM 1585 C CA . GLY A 1 198 ? -1.330 12.821 1.037 1.00 96.94 198 GLY A CA 1
ATOM 1586 C C . GLY A 1 198 ? -2.679 13.090 0.362 1.00 96.94 198 GLY A C 1
ATOM 1587 O O . GLY A 1 198 ? -3.500 13.771 0.974 1.00 96.94 198 GLY A O 1
ATOM 1588 N N . CYS A 1 199 ? -2.958 12.537 -0.831 1.00 98.12 199 CYS A N 1
ATOM 1589 C CA . CYS A 1 199 ? -4.277 12.690 -1.462 1.00 98.12 199 CYS A CA 1
ATOM 1590 C C . CYS A 1 199 ? -5.406 12.106 -0.600 1.00 98.12 199 CYS A C 1
ATOM 1592 O O . CYS A 1 199 ? -6.498 12.670 -0.539 1.00 98.12 199 CYS A O 1
ATOM 1594 N N . ILE A 1 200 ? -5.110 11.022 0.117 1.00 98.69 200 ILE A N 1
ATOM 1595 C CA . ILE A 1 200 ? -5.944 10.412 1.143 1.00 98.69 200 ILE A CA 1
ATOM 1596 C C . ILE A 1 200 ? -5.041 9.721 2.170 1.00 98.69 200 ILE A C 1
ATOM 1598 O O . ILE A 1 200 ? -3.999 9.175 1.815 1.00 98.69 200 ILE A O 1
ATOM 1602 N N . TYR A 1 201 ? -5.418 9.766 3.443 1.00 98.69 201 TYR A N 1
ATOM 1603 C CA . TYR A 1 201 ? -4.767 9.011 4.514 1.00 98.69 201 TYR A CA 1
ATOM 1604 C C . TYR A 1 201 ? -5.710 8.838 5.703 1.00 98.69 201 TYR A C 1
ATOM 1606 O O . TYR A 1 201 ? -6.724 9.529 5.836 1.00 98.69 201 TYR A O 1
ATOM 1614 N N . THR A 1 202 ? -5.343 7.935 6.603 1.00 98.75 202 THR A N 1
ATOM 1615 C CA . THR A 1 202 ? -6.045 7.679 7.857 1.00 98.75 202 THR A CA 1
ATOM 1616 C C . THR A 1 202 ? -5.236 8.222 9.030 1.00 98.75 202 THR A C 1
ATOM 1618 O O . THR A 1 202 ? -4.057 7.918 9.188 1.00 98.75 202 THR A O 1
ATOM 1621 N N . GLU A 1 203 ? -5.855 9.047 9.864 1.00 98.50 203 GLU A N 1
ATOM 1622 C CA . GLU A 1 203 ? -5.226 9.685 11.015 1.00 98.50 203 GLU A CA 1
ATOM 1623 C C . GLU A 1 203 ? -5.671 9.025 12.320 1.00 98.50 203 GLU A C 1
ATOM 1625 O O . GLU A 1 203 ? -6.847 9.068 12.680 1.00 98.50 203 GLU A O 1
ATOM 1630 N N . PHE A 1 204 ? -4.711 8.454 13.045 1.00 98.19 204 PHE A N 1
ATOM 1631 C CA . PHE A 1 204 ? -4.886 7.897 14.385 1.00 98.19 204 PHE A CA 1
ATOM 1632 C C . PHE A 1 204 ? -4.339 8.859 15.437 1.00 98.19 204 PHE A C 1
ATOM 1634 O O . PHE A 1 204 ? -3.285 9.473 15.245 1.00 98.19 204 PHE A O 1
ATOM 1641 N N . GLN A 1 205 ? -5.003 8.942 16.591 1.00 94.62 205 GLN A N 1
ATOM 1642 C CA . GLN A 1 205 ? -4.531 9.773 17.708 1.00 94.62 205 GLN A CA 1
ATOM 1643 C C . GLN A 1 205 ? -3.242 9.242 18.342 1.00 94.62 205 GLN A C 1
ATOM 1645 O O . GLN A 1 205 ? -2.438 10.016 18.857 1.00 94.62 205 GLN A O 1
ATOM 1650 N N . LYS A 1 206 ? -3.049 7.921 18.314 1.00 93.50 206 LYS A N 1
ATOM 1651 C CA . LYS A 1 206 ? -1.885 7.247 18.885 1.00 93.50 206 LYS A CA 1
ATOM 1652 C C . LYS A 1 206 ? -0.952 6.778 17.784 1.00 93.50 206 LYS A C 1
ATOM 1654 O O . LYS A 1 206 ? -1.386 6.402 16.697 1.00 93.50 206 LYS A O 1
ATOM 1659 N N . GLU A 1 207 ? 0.334 6.802 18.086 1.00 95.56 207 GLU A N 1
ATOM 1660 C CA . GLU A 1 207 ? 1.327 6.090 17.299 1.00 95.56 207 GLU A CA 1
ATOM 1661 C C . GLU A 1 207 ? 1.253 4.601 17.634 1.00 95.56 207 GLU A C 1
ATOM 1663 O O . GLU A 1 207 ? 1.147 4.223 18.802 1.00 95.56 207 GLU A O 1
ATOM 1668 N N . VAL A 1 208 ? 1.256 3.764 16.599 1.00 96.44 208 VAL A N 1
ATOM 1669 C CA . VAL A 1 208 ? 1.127 2.315 16.728 1.00 96.44 208 VAL A CA 1
ATOM 1670 C C . VAL A 1 208 ? 2.209 1.649 15.887 1.00 96.44 208 VAL A C 1
ATOM 1672 O O . VAL A 1 208 ? 2.478 2.078 14.769 1.00 96.44 208 VAL A O 1
ATOM 1675 N N . CYS A 1 209 ? 2.828 0.602 16.429 1.00 97.56 209 CYS A N 1
ATOM 1676 C CA . CYS A 1 209 ? 3.888 -0.162 15.765 1.00 97.56 209 CYS A CA 1
ATOM 1677 C C . CYS A 1 209 ? 3.591 -1.669 15.691 1.00 97.56 209 CYS A C 1
ATOM 1679 O O . CYS A 1 209 ? 4.463 -2.447 15.321 1.00 97.56 209 CYS A O 1
ATOM 1681 N N . ARG A 1 210 ? 2.376 -2.094 16.056 1.00 98.25 210 ARG A N 1
ATOM 1682 C CA . ARG A 1 210 ? 1.907 -3.481 15.950 1.00 98.25 210 ARG A CA 1
ATOM 1683 C C . ARG A 1 210 ? 0.609 -3.545 15.168 1.00 98.25 210 ARG A C 1
ATOM 1685 O O . ARG A 1 210 ? -0.274 -2.715 15.382 1.00 98.25 210 ARG A O 1
ATOM 1692 N N . ILE A 1 211 ? 0.473 -4.538 14.300 1.00 97.31 211 ILE A N 1
ATOM 1693 C CA . ILE A 1 211 ? -0.681 -4.653 13.396 1.00 97.31 211 ILE A CA 1
ATOM 1694 C C . ILE A 1 211 ? -1.963 -4.922 14.180 1.00 97.31 211 ILE A C 1
ATOM 1696 O O . ILE A 1 211 ? -2.991 -4.299 13.922 1.00 97.31 211 ILE A O 1
ATOM 1700 N N . GLU A 1 212 ? -1.895 -5.773 15.204 1.00 97.00 212 GLU A N 1
ATOM 1701 C CA . GLU A 1 212 ? -3.044 -6.036 16.077 1.00 97.00 212 GLU A CA 1
ATOM 1702 C C . GLU A 1 212 ? -3.520 -4.783 16.818 1.00 97.00 212 GLU A C 1
ATOM 1704 O O . GLU A 1 212 ? -4.718 -4.579 16.993 1.00 97.00 212 GLU A O 1
ATOM 1709 N N . ASP A 1 213 ? -2.604 -3.915 17.246 1.00 97.31 213 ASP A N 1
ATOM 1710 C CA . ASP A 1 213 ? -2.980 -2.680 17.933 1.00 97.31 213 ASP A CA 1
ATOM 1711 C C . ASP A 1 213 ? -3.534 -1.638 16.953 1.00 97.31 213 ASP A C 1
ATOM 1713 O O . ASP A 1 213 ? -4.461 -0.908 17.304 1.00 97.31 213 ASP A O 1
ATOM 1717 N N . LEU A 1 214 ? -3.030 -1.613 15.712 1.00 96.88 214 LEU A N 1
ATOM 1718 C CA . LEU A 1 214 ? -3.554 -0.757 14.647 1.00 96.88 214 LEU A CA 1
ATOM 1719 C C . LEU A 1 214 ? -5.006 -1.138 14.354 1.00 96.88 214 LEU A C 1
ATOM 1721 O O . LEU A 1 214 ? -5.891 -0.282 14.331 1.00 96.88 214 LEU A O 1
ATOM 1725 N N . TYR A 1 215 ? -5.257 -2.440 14.226 1.00 97.00 215 TYR A N 1
ATOM 1726 C CA . TYR A 1 215 ? -6.584 -2.973 13.973 1.00 97.00 215 TYR A CA 1
ATOM 1727 C C . TYR A 1 215 ? -7.553 -2.727 15.141 1.00 97.00 215 TYR A C 1
ATOM 1729 O O . TYR A 1 215 ? -8.681 -2.299 14.915 1.00 97.00 215 TYR A O 1
ATOM 1737 N N . LYS A 1 216 ? -7.112 -2.855 16.401 1.00 97.19 216 LYS A N 1
ATOM 1738 C CA . LYS A 1 216 ? -7.943 -2.483 17.566 1.00 97.19 216 LYS A CA 1
ATOM 1739 C C . LYS A 1 216 ? -8.371 -1.016 17.547 1.00 97.19 216 LYS A C 1
ATOM 1741 O O . LYS A 1 216 ? -9.471 -0.700 17.992 1.00 97.19 216 LYS A O 1
ATOM 1746 N N . GLU A 1 217 ? -7.516 -0.097 17.099 1.00 97.56 217 GLU A N 1
ATOM 1747 C CA . GLU A 1 217 ? -7.909 1.313 16.974 1.00 97.56 217 GLU A CA 1
ATOM 1748 C C . GLU A 1 217 ? -8.889 1.531 15.809 1.00 97.56 217 GLU A C 1
ATOM 1750 O O . GLU A 1 217 ? -9.793 2.363 15.930 1.00 97.56 217 GLU A O 1
ATOM 1755 N N . MET A 1 218 ? -8.779 0.745 14.730 1.00 97.19 218 MET A N 1
ATOM 1756 C CA . MET A 1 218 ? -9.764 0.722 13.643 1.00 97.19 218 MET A CA 1
ATOM 1757 C C . MET A 1 218 ? -11.132 0.217 14.126 1.00 97.19 218 MET A C 1
ATOM 1759 O O . MET A 1 218 ? -12.144 0.868 13.877 1.00 97.19 218 MET A O 1
ATOM 1763 N N . GLU A 1 219 ? -11.186 -0.885 14.875 1.00 96.69 219 GLU A N 1
ATOM 1764 C CA . GLU A 1 219 ? -12.442 -1.434 15.412 1.00 96.69 219 GLU A CA 1
ATOM 1765 C C . GLU A 1 219 ? -13.135 -0.483 16.396 1.00 96.69 219 GLU A C 1
ATOM 1767 O O . GLU A 1 219 ? -14.361 -0.397 16.428 1.00 96.69 219 GLU A O 1
ATOM 1772 N N . LYS A 1 220 ? -12.362 0.285 17.173 1.00 96.44 220 LYS A N 1
ATOM 1773 C CA . LYS A 1 220 ? -12.901 1.323 18.069 1.00 96.44 220 LYS A CA 1
ATOM 1774 C C . LYS A 1 220 ? -13.408 2.564 17.329 1.00 96.44 220 LYS A C 1
ATOM 1776 O O . LYS A 1 220 ? -14.030 3.415 17.958 1.00 96.44 220 LYS A O 1
ATOM 1781 N N . GLY A 1 221 ? -13.104 2.710 16.037 1.00 95.62 221 GLY A N 1
ATOM 1782 C CA . GLY A 1 221 ? -13.379 3.937 15.287 1.00 95.62 221 GLY A CA 1
ATOM 1783 C C . GLY A 1 221 ? -12.512 5.125 15.720 1.00 95.62 221 GLY A C 1
ATOM 1784 O O . GLY A 1 221 ? -12.886 6.272 15.491 1.00 95.62 221 GLY A O 1
ATOM 1785 N N . ASN A 1 222 ? -11.352 4.879 16.341 1.00 94.81 222 ASN A N 1
ATOM 1786 C CA . ASN A 1 222 ? -10.452 5.915 16.867 1.00 94.81 222 ASN A CA 1
ATOM 1787 C C . ASN A 1 222 ? -9.554 6.526 15.776 1.00 94.81 222 ASN A C 1
ATOM 1789 O O . ASN A 1 222 ? -8.345 6.707 15.959 1.00 94.81 222 ASN A O 1
ATOM 1793 N N . TYR A 1 223 ? -10.136 6.833 14.622 1.00 98.00 223 TYR A N 1
ATOM 1794 C CA . TYR A 1 223 ? -9.423 7.399 13.488 1.00 98.00 223 TYR A CA 1
ATOM 1795 C C . TYR A 1 223 ? -10.310 8.334 12.676 1.00 98.00 223 TYR A C 1
ATOM 1797 O O . TYR A 1 223 ? -11.535 8.350 12.796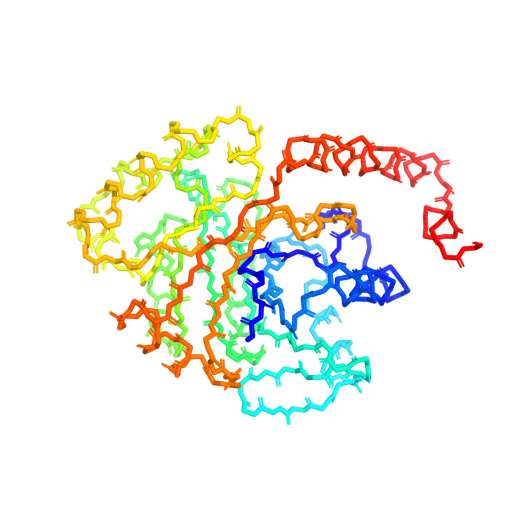 1.00 98.00 223 TYR A O 1
ATOM 1805 N N . LYS A 1 224 ? -9.671 9.112 11.808 1.00 98.25 224 LYS A N 1
ATOM 1806 C CA . LYS A 1 224 ? -10.342 9.946 10.817 1.00 98.25 224 LYS A CA 1
ATOM 1807 C C . LYS A 1 224 ? -9.683 9.756 9.461 1.00 98.25 224 LYS A C 1
ATOM 1809 O O . LYS A 1 224 ? -8.465 9.838 9.360 1.00 98.25 224 LYS A O 1
ATOM 1814 N N . ILE A 1 225 ? -10.479 9.564 8.413 1.00 98.69 225 ILE A N 1
ATOM 1815 C CA . ILE A 1 225 ? -9.969 9.639 7.041 1.00 98.69 225 ILE A CA 1
ATOM 1816 C C . ILE A 1 225 ? -9.924 11.107 6.615 1.00 98.69 225 ILE A C 1
ATOM 1818 O O . ILE A 1 225 ? -10.914 11.834 6.735 1.00 98.69 225 ILE A O 1
ATOM 1822 N N . SER A 1 226 ? -8.773 11.532 6.110 1.00 98.44 226 SER A N 1
ATOM 1823 C CA . SER A 1 226 ? -8.546 12.862 5.555 1.00 98.44 226 SER A CA 1
ATOM 1824 C C . SER A 1 226 ? -8.274 12.738 4.063 1.00 98.44 226 SER A C 1
ATOM 1826 O O . SER A 1 226 ? -7.465 11.915 3.650 1.00 98.44 226 SER A O 1
ATOM 1828 N N . ILE A 1 227 ? -8.955 13.560 3.265 1.00 98.38 227 ILE A N 1
ATOM 1829 C CA . ILE A 1 227 ? -8.831 13.606 1.804 1.00 98.38 227 ILE A CA 1
ATOM 1830 C C . ILE A 1 227 ? -8.424 15.028 1.428 1.00 98.38 227 ILE A C 1
ATOM 1832 O O . ILE A 1 227 ? -9.049 15.992 1.883 1.00 98.38 227 ILE A O 1
ATOM 1836 N N . ALA A 1 228 ? -7.369 15.165 0.629 1.00 97.12 228 ALA A N 1
ATOM 1837 C CA . ALA A 1 228 ? -6.904 16.461 0.157 1.00 97.12 228 ALA A CA 1
ATOM 1838 C C . ALA A 1 228 ? -7.930 17.090 -0.796 1.00 97.12 228 ALA A C 1
ATOM 1840 O O . ALA A 1 228 ? -8.571 16.400 -1.597 1.00 97.12 228 ALA A O 1
ATOM 1841 N N . ARG A 1 229 ? -8.065 18.420 -0.752 1.00 95.56 229 ARG A N 1
ATOM 1842 C CA . ARG A 1 229 ? -8.971 19.153 -1.660 1.00 95.56 229 ARG A CA 1
ATOM 1843 C C . ARG A 1 229 ? -8.524 19.017 -3.115 1.00 95.56 229 ARG A C 1
ATOM 1845 O O . ARG A 1 229 ? -9.339 18.991 -4.027 1.00 95.56 229 ARG A O 1
ATOM 1852 N N . GLU A 1 230 ? -7.221 18.911 -3.304 1.00 95.06 230 GLU A N 1
ATOM 1853 C CA . GLU A 1 230 ? -6.507 18.766 -4.560 1.00 95.06 230 GLU A CA 1
ATOM 1854 C C . GLU A 1 230 ? -6.245 17.300 -4.947 1.00 95.06 230 GLU A C 1
ATOM 1856 O O . GLU A 1 230 ? -5.512 17.054 -5.902 1.00 95.06 230 GLU A O 1
ATOM 1861 N N . SER A 1 231 ? -6.865 16.328 -4.264 1.00 96.44 231 SER A N 1
ATOM 1862 C CA . SER A 1 231 ? -6.688 14.886 -4.517 1.00 96.44 231 SER A CA 1
ATOM 1863 C C . SER A 1 231 ? -6.844 14.510 -5.995 1.00 96.44 231 SER A C 1
ATOM 1865 O O . SER A 1 231 ? -5.972 13.847 -6.557 1.00 96.44 231 SER A O 1
ATOM 1867 N N . ALA A 1 232 ? -7.880 15.019 -6.669 1.00 97.31 232 ALA A N 1
ATOM 1868 C CA . ALA A 1 232 ? -8.087 14.810 -8.104 1.00 97.31 232 ALA A CA 1
ATOM 1869 C C . ALA A 1 232 ? -6.913 15.313 -8.965 1.00 97.31 232 ALA A C 1
ATOM 1871 O O . ALA A 1 232 ? -6.494 14.656 -9.921 1.00 97.31 232 ALA A O 1
ATOM 1872 N N . PHE A 1 233 ? -6.339 16.468 -8.614 1.00 97.81 233 PHE A N 1
ATOM 1873 C CA . PHE A 1 233 ? -5.174 17.017 -9.304 1.00 97.81 233 PHE A CA 1
ATOM 1874 C C . PHE A 1 233 ? -3.906 16.203 -9.015 1.00 97.81 233 PHE A C 1
ATOM 1876 O O . PHE A 1 233 ? -3.153 15.904 -9.945 1.00 97.81 233 PHE A O 1
ATOM 1883 N N . GLN A 1 234 ? -3.690 15.808 -7.758 1.00 97.81 234 GLN A N 1
ATOM 1884 C CA . GLN A 1 234 ? -2.553 14.985 -7.343 1.00 97.81 234 GLN A CA 1
ATOM 1885 C C . GLN A 1 234 ? -2.543 13.637 -8.070 1.00 97.81 234 GLN A C 1
ATOM 1887 O O . GLN A 1 234 ? -1.550 13.300 -8.716 1.00 97.81 234 GLN A O 1
ATOM 1892 N N . VAL A 1 235 ? -3.667 12.911 -8.051 1.00 98.06 235 VAL A N 1
ATOM 1893 C CA . VAL A 1 235 ? -3.823 11.607 -8.718 1.00 98.06 235 VAL A CA 1
ATOM 1894 C C . VAL A 1 235 ? -3.621 11.735 -10.227 1.00 98.06 235 VAL A C 1
ATOM 1896 O O . VAL A 1 235 ? -2.857 10.973 -10.827 1.00 98.06 235 VAL A O 1
ATOM 1899 N N . LYS A 1 236 ? -4.243 12.736 -10.864 1.00 98.12 236 LYS A N 1
ATOM 1900 C CA . LYS A 1 236 ? -4.073 12.974 -12.304 1.00 98.12 236 LYS A CA 1
ATOM 1901 C C . LYS A 1 236 ? -2.612 13.258 -12.664 1.00 98.12 236 LYS A C 1
ATOM 1903 O O . LYS A 1 236 ? -2.105 12.710 -13.646 1.00 98.12 236 LYS A O 1
ATOM 1908 N N . THR A 1 237 ? -1.938 14.097 -11.880 1.00 98.06 237 THR A N 1
ATOM 1909 C CA . THR A 1 237 ? -0.536 14.481 -12.102 1.00 98.06 237 THR A CA 1
ATOM 1910 C C . THR A 1 237 ? 0.398 13.293 -11.907 1.00 98.06 237 THR A C 1
ATOM 1912 O O . THR A 1 237 ? 1.212 13.011 -12.786 1.00 98.06 237 THR A O 1
ATOM 1915 N N . ALA A 1 238 ? 0.228 12.535 -10.825 1.00 97.69 238 ALA A N 1
ATOM 1916 C CA . ALA A 1 238 ? 0.967 11.303 -10.577 1.00 97.69 238 ALA A CA 1
ATOM 1917 C C . ALA A 1 238 ? 0.775 10.283 -11.709 1.00 97.69 238 ALA A C 1
ATOM 1919 O O . ALA A 1 238 ? 1.742 9.677 -12.168 1.00 97.69 238 ALA A O 1
ATOM 1920 N N . GLY A 1 239 ? -0.448 10.145 -12.234 1.00 97.75 239 GLY A N 1
ATOM 1921 C CA . GLY A 1 239 ? -0.734 9.301 -13.392 1.00 97.75 239 GLY A CA 1
ATOM 1922 C C . GLY A 1 239 ? 0.007 9.737 -14.662 1.00 97.75 239 GLY A C 1
ATOM 1923 O O . GLY A 1 239 ? 0.534 8.889 -15.385 1.00 97.75 239 GLY A O 1
ATOM 1924 N N . ILE A 1 240 ? 0.082 11.045 -14.936 1.00 98.06 240 ILE A N 1
ATOM 1925 C CA . ILE A 1 240 ? 0.859 11.591 -16.063 1.00 98.06 240 ILE A CA 1
ATOM 1926 C C . ILE A 1 240 ? 2.355 11.323 -15.866 1.00 98.06 240 ILE A C 1
ATOM 1928 O O . ILE A 1 240 ? 2.986 10.769 -16.766 1.00 98.06 240 ILE A O 1
ATOM 1932 N N . LEU A 1 241 ? 2.905 11.655 -14.695 1.00 97.56 241 LEU A N 1
ATOM 1933 C CA . LEU A 1 241 ? 4.321 11.448 -14.379 1.00 97.56 241 LEU A CA 1
ATOM 1934 C C . LEU A 1 241 ? 4.699 9.970 -14.464 1.00 97.56 241 LEU A C 1
ATOM 1936 O O . LEU A 1 241 ? 5.687 9.630 -15.106 1.00 97.56 241 LEU A O 1
ATOM 1940 N N . LYS A 1 242 ? 3.878 9.070 -13.913 1.00 97.00 242 LYS A N 1
ATOM 1941 C CA . LYS A 1 242 ? 4.098 7.623 -14.010 1.00 97.00 242 LYS A CA 1
ATOM 1942 C C . LYS A 1 242 ? 4.180 7.152 -15.460 1.00 97.00 242 LYS A C 1
ATOM 1944 O O . LYS A 1 242 ? 5.058 6.357 -15.787 1.00 97.00 242 LYS A O 1
ATOM 1949 N N . ARG A 1 243 ? 3.294 7.632 -16.342 1.00 97.56 243 ARG A N 1
ATOM 1950 C CA . ARG A 1 243 ? 3.358 7.302 -17.778 1.00 97.56 243 ARG A CA 1
ATOM 1951 C C . ARG A 1 243 ? 4.623 7.852 -18.431 1.00 97.56 243 ARG A C 1
ATOM 1953 O O . ARG A 1 243 ? 5.272 7.110 -19.155 1.00 97.56 243 ARG A O 1
ATOM 1960 N N . ALA A 1 244 ? 4.991 9.098 -18.137 1.00 97.81 244 ALA A N 1
ATOM 1961 C CA . ALA A 1 244 ? 6.196 9.717 -18.685 1.00 97.81 244 ALA A CA 1
ATOM 1962 C C . ALA A 1 244 ? 7.472 8.972 -18.256 1.00 97.81 244 ALA A C 1
ATOM 1964 O O . ALA A 1 244 ? 8.288 8.627 -19.099 1.00 97.81 244 ALA A O 1
ATOM 1965 N N . LEU A 1 245 ? 7.618 8.645 -16.969 1.00 97.44 245 LEU A N 1
ATOM 1966 C CA . LEU A 1 245 ? 8.780 7.915 -16.448 1.00 97.44 245 LEU A CA 1
ATOM 1967 C C . LEU A 1 245 ? 8.885 6.498 -17.036 1.00 97.44 245 LEU A C 1
ATOM 1969 O O . LEU A 1 245 ? 9.977 6.043 -17.371 1.00 97.44 245 LEU A O 1
ATOM 1973 N N . LYS A 1 246 ? 7.748 5.813 -17.223 1.00 97.19 246 LYS A N 1
ATOM 1974 C CA . LYS A 1 246 ? 7.717 4.522 -17.926 1.00 97.19 246 LYS A CA 1
ATOM 1975 C C . LYS A 1 246 ? 8.156 4.646 -19.385 1.00 97.19 246 LYS A C 1
ATOM 1977 O O . LYS A 1 246 ? 8.854 3.760 -19.863 1.00 97.19 246 LYS A O 1
ATOM 1982 N N . GLU A 1 247 ? 7.751 5.712 -20.071 1.00 97.94 247 GLU A N 1
ATOM 1983 C CA . GLU A 1 247 ? 8.156 5.971 -21.456 1.00 97.94 247 GLU A CA 1
ATOM 1984 C C . GLU A 1 247 ? 9.661 6.244 -21.553 1.00 97.94 247 GLU A C 1
ATOM 1986 O O . GLU A 1 247 ? 10.336 5.653 -22.389 1.00 97.94 247 GLU A O 1
ATOM 1991 N N . ILE A 1 248 ? 10.214 7.052 -20.639 1.00 97.38 248 ILE A N 1
ATOM 1992 C CA . ILE A 1 248 ? 11.664 7.294 -20.551 1.00 97.38 248 ILE A CA 1
ATOM 1993 C C . ILE A 1 248 ? 12.417 5.965 -20.437 1.00 97.38 248 ILE A C 1
ATOM 1995 O O . ILE A 1 248 ? 13.344 5.726 -21.207 1.00 97.38 248 ILE A O 1
ATOM 1999 N N . HIS A 1 249 ? 11.983 5.074 -19.539 1.00 96.19 249 HIS A N 1
ATOM 2000 C CA . HIS A 1 249 ? 12.583 3.747 -19.405 1.00 96.19 249 HIS A CA 1
ATOM 2001 C C . HIS A 1 249 ? 12.444 2.899 -20.676 1.00 96.19 249 HIS A C 1
ATOM 2003 O O . HIS A 1 249 ? 13.407 2.264 -21.100 1.00 96.19 249 HIS A O 1
ATOM 2009 N N . ALA A 1 250 ? 11.261 2.887 -21.299 1.00 97.06 250 ALA A N 1
ATOM 2010 C CA . ALA A 1 250 ? 11.003 2.112 -22.513 1.00 97.06 250 ALA A CA 1
ATOM 2011 C C . ALA A 1 250 ? 11.886 2.556 -23.694 1.00 97.06 250 ALA A C 1
ATOM 2013 O O . ALA A 1 250 ? 12.261 1.734 -24.527 1.00 97.06 250 ALA A O 1
ATOM 2014 N N . LEU A 1 251 ? 12.267 3.836 -23.727 1.00 97.81 251 LEU A N 1
ATOM 2015 C CA . LEU A 1 251 ? 13.203 4.415 -24.692 1.00 97.81 251 LEU A CA 1
ATOM 2016 C C . LEU A 1 251 ? 14.686 4.213 -24.310 1.00 97.81 251 LEU A C 1
ATOM 2018 O O . LEU A 1 251 ? 15.568 4.730 -24.994 1.00 97.81 251 LEU A O 1
ATOM 2022 N N . GLY A 1 252 ? 14.976 3.471 -23.235 1.00 96.75 252 GLY A N 1
ATOM 2023 C CA . GLY A 1 252 ? 16.333 3.202 -22.746 1.00 96.75 252 GLY A CA 1
ATOM 2024 C C . GLY A 1 252 ? 16.934 4.314 -21.879 1.00 96.75 252 GLY A C 1
ATOM 2025 O O . GLY A 1 252 ? 18.132 4.292 -21.607 1.00 96.75 252 GLY A O 1
ATOM 2026 N N . GLY A 1 253 ? 16.130 5.293 -21.461 1.00 96.31 253 GLY A N 1
ATOM 2027 C CA . GLY A 1 253 ? 16.546 6.380 -20.580 1.00 96.31 253 GLY A CA 1
ATOM 2028 C C . GLY A 1 253 ? 16.516 6.010 -19.094 1.00 96.31 253 GLY A C 1
ATOM 2029 O O . GLY A 1 253 ? 15.785 5.119 -18.656 1.00 96.31 253 GLY A O 1
ATOM 2030 N N . ASP A 1 254 ? 17.287 6.752 -18.300 1.00 95.38 254 ASP A N 1
ATOM 2031 C CA . ASP A 1 254 ? 17.295 6.643 -16.841 1.00 95.38 254 ASP A CA 1
ATOM 2032 C C . ASP A 1 254 ? 16.223 7.553 -16.225 1.00 95.38 254 ASP A C 1
ATOM 2034 O O . ASP A 1 254 ? 16.432 8.746 -16.001 1.00 95.38 254 ASP A O 1
ATOM 2038 N N . TYR A 1 255 ? 15.047 6.985 -15.955 1.00 95.50 255 TYR A N 1
ATOM 2039 C CA . TYR A 1 255 ? 13.957 7.724 -15.320 1.00 95.50 255 TYR A CA 1
ATOM 2040 C C . TYR A 1 255 ? 14.241 8.061 -13.848 1.00 95.50 255 TYR A C 1
ATOM 2042 O O . TYR A 1 255 ? 13.626 8.984 -13.316 1.00 95.50 255 TYR A O 1
ATOM 2050 N N . VAL A 1 256 ? 15.128 7.316 -13.178 1.00 94.94 256 VAL A N 1
ATOM 2051 C CA . VAL A 1 256 ? 15.464 7.558 -11.771 1.00 94.94 256 VAL A CA 1
ATOM 2052 C C . VAL A 1 256 ? 16.323 8.810 -11.685 1.00 94.94 256 VAL A C 1
ATOM 2054 O O . VAL A 1 256 ? 15.998 9.704 -10.907 1.00 94.94 256 VAL A O 1
ATOM 2057 N N . GLY A 1 257 ? 17.322 8.935 -12.564 1.00 94.50 257 GLY A N 1
ATOM 2058 C CA . GLY A 1 257 ? 18.153 10.132 -12.698 1.00 94.50 257 GLY A CA 1
ATOM 2059 C C . GLY A 1 257 ? 17.360 11.423 -12.940 1.00 94.50 257 GLY A C 1
ATOM 2060 O O . GLY A 1 257 ? 17.760 12.477 -12.466 1.00 94.50 257 GLY A O 1
ATOM 2061 N N . VAL A 1 258 ? 16.193 11.356 -13.594 1.00 93.06 258 VAL A N 1
ATOM 2062 C CA . VAL A 1 258 ? 15.303 12.523 -13.784 1.00 93.06 258 VAL A CA 1
ATOM 2063 C C . VAL A 1 258 ? 14.678 13.014 -12.471 1.00 93.06 258 VAL A C 1
ATOM 2065 O O . VAL A 1 258 ? 14.332 14.187 -12.360 1.00 93.06 258 VAL A O 1
ATOM 2068 N N . LEU A 1 259 ? 14.492 12.126 -11.493 1.00 91.56 259 LEU A N 1
ATOM 2069 C CA . LEU A 1 259 ? 13.846 12.445 -10.217 1.00 91.56 259 LEU A CA 1
ATOM 2070 C C . LEU A 1 259 ? 14.843 12.835 -9.127 1.00 91.56 259 LEU A C 1
ATOM 2072 O O . LEU A 1 259 ? 14.507 13.644 -8.266 1.00 91.56 259 LEU A O 1
ATOM 2076 N N . VAL A 1 260 ? 16.030 12.222 -9.145 1.00 88.81 260 VAL A N 1
ATOM 2077 C CA . VAL A 1 260 ? 17.051 12.388 -8.097 1.00 88.81 260 VAL A CA 1
ATOM 2078 C C . VAL A 1 260 ? 18.215 13.296 -8.507 1.00 88.81 260 VAL A C 1
ATOM 2080 O O . VAL A 1 260 ? 19.071 13.578 -7.670 1.00 88.81 260 VAL A O 1
ATOM 2083 N N . GLY A 1 261 ? 18.275 13.689 -9.784 1.00 73.19 261 GLY A N 1
ATOM 2084 C CA . GLY A 1 261 ? 19.325 14.534 -10.363 1.00 73.19 261 GLY A CA 1
ATOM 2085 C C . GLY A 1 261 ? 19.128 16.032 -10.181 1.00 73.19 261 GLY A C 1
ATOM 2086 O O . GLY A 1 261 ? 18.047 16.465 -9.724 1.00 73.19 261 GLY A O 1
#

Nearest PDB structures (foldseek):
  7rty-assembly2_B  TM=8.309E-01  e=1.123E-15  Pseudomonas syringae
  5zb8-assembly1_A  TM=7.003E-01  e=7.255E-10  Pyrococcus furiosus
  7k33-assembly1_A  TM=6.910E-01  e=5.430E-09  Pyrococcus furiosus
  7ug9-assembly1_A  TM=7.194E-01  e=4.089E-07  Escherichia coli
  4pfh-assembly1_B  TM=2.672E-01  e=4.777E-01  Pseudomonas cichorii

Sequence (261 aa):
MKLDFHTHGKLAKKLPFSEAYTDWLFEEAKKAGLDALCLTEHFNTLQFEDVYRYLMGKSRREGDTLVLESGLRVFAGMETDIAEGGHVLTLGTPEDILELNHRLEPYKEPGRFLPFGQLLKFFREYPVKIGAAHPFREGGHIPELPRDELEQFDFLDLNGKDTAEDLEGTKQKTYSLGTLLNRPVIGGSDTHQAVQYGCIYTEFQKEVCRIEDLYKEMEKGNYKISIARESAFQVKTAGILKRALKEIHALGGDYVGVLVG

pLDDT: mean 97.55, std 2.0, range [73.19, 98.88]

Foldseek 3Di:
DWEAEAEALALDQEDDDDPLSSVLQQVLLVVLVHQEYEHAEELLRPCPVVVLVSQVVQFDADALWTAHPSNYIYFYWHWYAAPQGATKIKTGRSVLRVVLSVVCVVQSDPPSHYHLVVSVVSRVVGPIAMERELCPPPRHDNVVDDPVSLLSHQEYELELLVCLVPVVVSCVVRVVSCVVSVHFYFYHHNASFSLLNPQKTKDAPDDDNHPVVVSVCRNVVRIDMDGDPCSNVSSVVSVVLSVVLVVCVVVVHDSSVVSPD

Radius of gyration: 17.08 Å; Cα contacts (8 Å, |Δi|>4): 534; chains: 1; bounding box: 43×40×44 Å